Protein AF-A0A955YCV1-F1 (afdb_monomer_lite)

pLDDT: mean 82.98, std 12.24, range [50.28, 96.88]

Radius of gyration: 20.69 Å; chains: 1; bounding box: 57×44×48 Å

Sequence (214 aa):
LDGSLALPDLPVEGTPTHAVRVMMGLLIVVQGFETSRFLGAEHPPEERVATMRIAQLASAAIYVLFVTLMLPLLHGGLSADVTAIVGLVGPVATVLPTLIVVAAIGSQLNAAVADDAGCVGLMETIVGDRLSPRWVYLVVGGLAIGVTWLTDVLSVISVASRAFALFYALQCLVTVATALEREDAEHRRVFMVAGGVLALIAASVTVLGIPASA

Foldseek 3Di:
DPPDQDAAPDPPPDDPLVVVQQVLLQQCVLDDLQLLVLVVVPDPPVVSVVSSVCSNVVVVVVVVVVVSVCRVVVNVVQDPDPVSVVVVCCVVDVCVSVVVVVVVVVVVVVSVVSVLSSQLSVCCVVVNPPDDSVVSSVVVVVVVVVCVVPDDPLRVSRQVSLVVLQVLLVVLVVQLVVLVVDPPDPPSVVSNVVSNVSSVVSNCSNPSHDGPVD

Secondary structure (DSSP, 8-state):
-----PPP----SS-HHHHHHHHHHTGGGG--TTGGGG-TTTS-HHHHHHHHHHHHHHHHHHHHHHHHHHHHHHTTT--SSHHHHHHHHTTT-TTHHHHHHHHHHHHHHHHHHHHHHHHHHHHHHHHGGGS-HHHHHHHHHHHHHHHHHHS-HHHHHHHHHHHHHHHHHHHHHHHHHHHHH-TT-TTHHHHHHHHHHHHHHHHHHHHH---TT-

Structure (mmCIF, N/CA/C/O backbone):
data_AF-A0A955YCV1-F1
#
_entry.id   AF-A0A955YCV1-F1
#
loop_
_atom_site.group_PDB
_atom_site.id
_atom_site.type_symbol
_atom_site.label_atom_id
_atom_site.label_alt_id
_atom_site.label_comp_id
_atom_site.label_asym_id
_atom_site.label_entity_id
_atom_site.label_seq_id
_atom_site.pdbx_PDB_ins_code
_atom_site.Cartn_x
_atom_site.Cartn_y
_atom_site.Cartn_z
_atom_site.occupancy
_atom_site.B_iso_or_equiv
_atom_site.auth_seq_id
_atom_site.auth_comp_id
_atom_site.auth_asym_id
_atom_site.auth_atom_id
_atom_site.pdbx_PDB_model_num
ATOM 1 N N . LEU A 1 1 ? 23.226 16.817 -19.513 1.00 52.28 1 LEU A N 1
ATOM 2 C CA . LEU A 1 1 ? 22.002 16.854 -18.687 1.00 52.28 1 LEU A CA 1
ATOM 3 C C . LEU A 1 1 ? 21.666 18.323 -18.509 1.00 52.28 1 LEU A C 1
ATOM 5 O O . LEU A 1 1 ? 22.271 18.961 -17.660 1.00 52.28 1 LEU A O 1
ATOM 9 N N . ASP A 1 2 ? 20.779 18.875 -19.335 1.00 56.66 2 ASP A N 1
ATOM 10 C CA . ASP A 1 2 ? 20.496 20.325 -19.357 1.00 56.66 2 ASP A CA 1
ATOM 11 C C . ASP A 1 2 ? 19.694 20.808 -18.133 1.00 56.66 2 ASP A C 1
ATOM 13 O O . ASP A 1 2 ? 19.306 21.969 -18.055 1.00 56.66 2 ASP A O 1
ATOM 17 N N . GLY A 1 3 ? 19.450 19.923 -17.155 1.00 58.84 3 GLY A N 1
ATOM 18 C CA . GLY A 1 3 ? 18.820 20.249 -15.874 1.00 58.84 3 GLY A CA 1
ATOM 19 C C . GLY A 1 3 ? 17.385 20.761 -15.994 1.00 58.84 3 GLY A C 1
ATOM 20 O O . GLY A 1 3 ? 16.840 21.261 -15.012 1.00 58.84 3 GLY A O 1
ATOM 21 N N . SER A 1 4 ? 16.771 20.668 -17.177 1.00 64.94 4 SER A N 1
ATOM 22 C CA . SER A 1 4 ? 15.418 21.154 -17.388 1.00 64.94 4 SER A CA 1
ATOM 23 C C . SER A 1 4 ? 14.429 20.228 -16.683 1.00 64.94 4 SER A C 1
ATOM 25 O O . SER A 1 4 ? 14.366 19.023 -16.921 1.00 64.94 4 SER A O 1
ATOM 27 N N . LEU A 1 5 ? 13.642 20.809 -15.781 1.00 64.44 5 LEU A N 1
ATOM 28 C CA . LEU A 1 5 ? 12.545 20.128 -15.103 1.00 64.44 5 LEU A CA 1
ATOM 29 C C . LEU A 1 5 ? 11.308 20.133 -16.019 1.00 64.44 5 LEU A C 1
ATOM 31 O O . LEU A 1 5 ? 10.274 20.710 -15.695 1.00 64.44 5 LEU A O 1
ATOM 35 N N . ALA A 1 6 ? 11.445 19.584 -17.223 1.00 67.31 6 ALA A N 1
ATOM 36 C CA . ALA A 1 6 ? 10.318 19.394 -18.129 1.00 67.31 6 ALA A CA 1
ATOM 37 C C . ALA A 1 6 ? 9.691 18.012 -17.892 1.00 67.31 6 ALA A C 1
ATOM 39 O O . ALA A 1 6 ? 10.349 17.084 -17.426 1.00 67.31 6 ALA A O 1
ATOM 40 N N . LEU A 1 7 ? 8.410 17.847 -18.208 1.00 64.75 7 LEU A N 1
ATOM 41 C CA . LEU A 1 7 ? 7.858 16.498 -18.293 1.00 64.75 7 LEU A CA 1
ATOM 42 C C . LEU A 1 7 ? 8.435 15.841 -19.557 1.00 64.75 7 LEU A C 1
ATOM 44 O O . LEU A 1 7 ? 8.460 16.491 -20.604 1.00 64.75 7 LEU A O 1
ATOM 48 N N . PRO A 1 8 ? 8.979 14.616 -19.481 1.00 64.06 8 PRO A N 1
ATOM 49 C CA . PRO A 1 8 ? 9.387 13.893 -20.673 1.00 64.06 8 PRO A CA 1
ATOM 50 C C . PRO A 1 8 ? 8.160 13.573 -21.525 1.00 64.06 8 PRO A C 1
ATOM 52 O O . PRO A 1 8 ? 7.121 13.181 -20.990 1.00 64.06 8 PRO A O 1
ATOM 55 N N . ASP A 1 9 ? 8.299 13.711 -22.846 1.00 63.25 9 ASP A N 1
ATOM 56 C CA . ASP A 1 9 ? 7.348 13.165 -23.815 1.00 63.25 9 ASP A CA 1
ATOM 57 C C . ASP A 1 9 ? 7.477 11.638 -23.783 1.00 63.25 9 ASP A C 1
ATOM 59 O O . ASP A 1 9 ? 8.138 11.016 -24.614 1.00 63.25 9 ASP A O 1
ATOM 63 N N . LEU A 1 10 ? 6.914 11.028 -22.741 1.00 58.50 10 LEU A N 1
ATOM 64 C CA . LEU A 1 10 ? 6.832 9.585 -22.633 1.00 58.50 10 LEU A CA 1
ATOM 65 C C . LEU A 1 10 ? 5.774 9.125 -23.636 1.00 58.50 10 LEU A C 1
ATOM 67 O O . LEU A 1 10 ? 4.627 9.578 -23.544 1.00 58.50 10 LEU A O 1
ATOM 71 N N . PRO A 1 11 ? 6.111 8.230 -24.579 1.00 53.47 11 PRO A N 1
ATOM 72 C CA . PRO A 1 11 ? 5.101 7.561 -25.371 1.00 53.47 11 PRO A CA 1
ATOM 73 C C . PRO A 1 11 ? 4.310 6.684 -24.404 1.00 53.47 11 PRO A C 1
ATOM 75 O O . PRO A 1 11 ? 4.711 5.576 -24.063 1.00 53.47 11 PRO A O 1
ATOM 78 N N . VAL A 1 12 ? 3.199 7.209 -23.895 1.00 55.81 12 VAL A N 1
ATOM 79 C CA . VAL A 1 12 ? 2.185 6.370 -23.276 1.00 55.81 12 VAL A CA 1
ATOM 80 C C . VAL A 1 12 ? 1.665 5.505 -24.415 1.00 55.81 12 VAL A C 1
ATOM 82 O O . VAL A 1 12 ? 0.940 5.991 -25.283 1.00 55.81 12 VAL A O 1
ATOM 85 N N . GLU A 1 13 ? 2.093 4.247 -24.469 1.00 55.78 13 GLU A N 1
ATOM 86 C CA . GLU A 1 13 ? 1.477 3.256 -25.344 1.00 55.78 13 GLU A CA 1
ATOM 87 C C . GLU A 1 13 ? 0.019 3.087 -24.890 1.00 55.78 13 GLU A C 1
ATOM 89 O O . GLU A 1 13 ? -0.280 2.342 -23.965 1.00 55.78 13 GLU A O 1
ATOM 94 N N . GLY A 1 14 ? -0.895 3.868 -25.475 1.00 66.25 14 GLY A N 1
ATOM 95 C CA . GLY A 1 14 ? -2.323 3.817 -25.163 1.00 66.25 14 GLY A CA 1
ATOM 96 C C . GLY A 1 14 ? -2.996 5.181 -25.011 1.00 66.25 14 GLY A C 1
ATOM 97 O O . GLY A 1 14 ? -2.416 6.245 -25.221 1.00 66.25 14 GLY A O 1
ATOM 98 N N . THR A 1 15 ? -4.281 5.153 -24.660 1.00 81.25 15 THR A N 1
ATOM 99 C CA . THR A 1 15 ? -5.063 6.358 -24.364 1.00 81.25 15 THR A CA 1
ATOM 100 C C . THR A 1 15 ? -4.765 6.859 -22.943 1.00 81.25 15 THR A C 1
ATOM 102 O O . THR A 1 15 ? -4.472 6.050 -22.062 1.00 81.25 15 THR A O 1
ATOM 105 N N . PRO A 1 16 ? -4.939 8.160 -22.632 1.00 83.62 16 PRO A N 1
ATOM 106 C CA . PRO A 1 16 ? -4.787 8.675 -21.262 1.00 83.62 16 PRO A CA 1
ATOM 107 C C . PRO A 1 16 ? -5.634 7.919 -20.225 1.00 83.62 16 PRO A C 1
ATOM 109 O O . PRO A 1 16 ? -5.249 7.762 -19.070 1.00 83.62 16 PRO A O 1
ATOM 112 N N . THR A 1 17 ? -6.788 7.402 -20.652 1.00 86.69 17 THR A N 1
ATOM 113 C CA . THR A 1 17 ? -7.669 6.570 -19.827 1.00 86.69 17 THR A CA 1
ATOM 114 C C . THR A 1 17 ? -7.057 5.215 -19.478 1.00 86.69 17 THR A C 1
ATOM 116 O O . THR A 1 17 ? -7.289 4.721 -18.378 1.00 86.69 17 THR A O 1
ATOM 119 N N . HIS A 1 18 ? -6.275 4.614 -20.376 1.00 87.25 18 HIS A N 1
ATOM 120 C CA . HIS A 1 18 ? -5.558 3.366 -20.116 1.00 87.25 18 HIS A CA 1
ATOM 121 C C . HIS A 1 18 ? -4.453 3.585 -19.077 1.00 87.25 18 HIS A C 1
ATOM 123 O O . HIS A 1 18 ? -4.453 2.902 -18.055 1.00 87.25 18 HIS A O 1
ATOM 129 N N . ALA A 1 19 ? -3.637 4.633 -19.231 1.00 85.81 19 ALA A N 1
ATOM 130 C CA . ALA A 1 19 ? -2.591 4.974 -18.264 1.00 85.81 19 ALA A CA 1
ATOM 131 C C . ALA A 1 19 ? -3.134 5.203 -16.847 1.00 85.81 19 ALA A C 1
ATOM 133 O O . ALA A 1 19 ? -2.582 4.691 -15.876 1.00 85.81 19 ALA A O 1
ATOM 134 N N . VAL A 1 20 ? -4.258 5.916 -16.711 1.00 89.56 20 VAL A N 1
ATOM 135 C CA . VAL A 1 20 ? -4.908 6.110 -15.405 1.00 89.56 20 VAL A CA 1
ATOM 136 C C . VAL A 1 20 ? -5.335 4.773 -14.793 1.00 89.56 20 VAL A C 1
ATOM 138 O O . VAL A 1 20 ? -5.145 4.559 -13.598 1.00 89.56 20 VAL A O 1
ATOM 141 N N . ARG A 1 21 ? -5.872 3.847 -15.592 1.00 90.88 21 ARG A N 1
ATOM 142 C CA . ARG A 1 21 ? -6.283 2.520 -15.108 1.00 90.88 21 ARG A CA 1
ATOM 143 C C . ARG A 1 21 ? -5.094 1.643 -14.718 1.00 90.88 21 ARG A C 1
ATOM 145 O O . ARG A 1 21 ? -5.198 0.901 -13.742 1.00 90.88 21 ARG A O 1
ATOM 152 N N . VAL A 1 22 ? -3.972 1.755 -15.428 1.00 89.00 22 VAL A N 1
ATOM 153 C CA . VAL A 1 22 ? -2.709 1.116 -15.036 1.00 89.00 22 VAL A CA 1
ATOM 154 C C . VAL A 1 22 ? -2.226 1.694 -13.707 1.00 89.00 22 VAL A C 1
ATOM 156 O O . VAL A 1 22 ? -1.988 0.939 -12.773 1.00 89.00 22 VAL A O 1
ATOM 159 N N . MET A 1 23 ? -2.197 3.022 -13.553 1.00 89.00 23 MET A N 1
ATOM 160 C CA . MET A 1 23 ? -1.830 3.678 -12.289 1.00 89.00 23 MET A CA 1
ATOM 161 C C . MET A 1 23 ? -2.717 3.228 -11.118 1.00 89.00 23 MET A C 1
ATOM 163 O O . MET A 1 23 ? -2.212 2.956 -10.031 1.00 89.00 23 MET A O 1
ATOM 167 N N . MET A 1 24 ? -4.028 3.080 -11.340 1.00 90.81 24 MET A N 1
ATOM 168 C CA . MET A 1 24 ? -4.948 2.498 -10.353 1.00 90.81 24 MET A CA 1
ATOM 169 C C . MET A 1 24 ? -4.567 1.049 -10.000 1.00 90.81 24 MET A C 1
ATOM 171 O O . MET A 1 24 ? -4.620 0.659 -8.836 1.00 90.81 24 MET A O 1
ATOM 175 N N . GLY A 1 25 ? -4.135 0.254 -10.980 1.00 89.81 25 GLY A N 1
ATOM 176 C CA . GLY A 1 25 ? -3.622 -1.102 -10.778 1.00 89.81 25 GLY A CA 1
ATOM 177 C C . GLY A 1 25 ? -2.249 -1.184 -10.099 1.00 89.81 25 GLY A C 1
ATOM 178 O O . GLY A 1 25 ? -1.841 -2.279 -9.729 1.00 89.81 25 GLY A O 1
ATOM 179 N N . LEU A 1 26 ? -1.551 -0.063 -9.901 1.00 90.44 26 LEU A N 1
ATOM 180 C CA . LEU A 1 26 ? -0.282 0.020 -9.169 1.00 90.44 26 LEU A CA 1
ATOM 181 C C . LEU A 1 26 ? -0.429 0.665 -7.780 1.00 90.44 26 LEU A C 1
ATOM 183 O O . LEU A 1 26 ? 0.570 0.987 -7.137 1.00 90.44 26 LEU A O 1
ATOM 187 N N . LEU A 1 27 ? -1.657 0.826 -7.275 1.00 88.69 27 LEU A N 1
ATOM 188 C CA . LEU A 1 27 ? -1.915 1.429 -5.963 1.00 88.69 27 LEU A CA 1
ATOM 189 C C . LEU A 1 27 ? -1.146 0.738 -4.820 1.00 88.69 27 LEU A C 1
ATOM 191 O O . LEU A 1 27 ? -0.831 1.393 -3.826 1.00 88.69 27 LEU A O 1
ATOM 195 N N . ILE A 1 28 ? -0.816 -0.554 -4.947 1.00 88.50 28 ILE A N 1
ATOM 196 C CA . ILE A 1 28 ? -0.058 -1.296 -3.932 1.00 88.50 28 ILE A CA 1
ATOM 197 C C . ILE A 1 28 ? 1.316 -0.679 -3.622 1.00 88.50 28 ILE A C 1
ATOM 199 O O . ILE A 1 28 ? 1.809 -0.830 -2.510 1.00 88.50 28 ILE A O 1
ATOM 203 N N . VAL A 1 29 ? 1.906 0.076 -4.557 1.00 85.44 29 VAL A N 1
ATOM 204 C CA . VAL A 1 29 ? 3.237 0.693 -4.399 1.00 85.44 29 VAL A CA 1
ATOM 205 C C . VAL A 1 29 ? 3.312 1.632 -3.191 1.00 85.44 29 VAL A C 1
ATOM 207 O O . VAL A 1 29 ? 4.376 1.771 -2.602 1.00 85.44 29 VAL A O 1
ATOM 210 N N . VAL A 1 30 ? 2.198 2.256 -2.801 1.00 86.44 30 VAL A N 1
ATOM 211 C CA . VAL A 1 30 ? 2.142 3.195 -1.664 1.00 86.44 30 VAL A CA 1
ATOM 212 C C . VAL A 1 30 ? 1.516 2.584 -0.403 1.00 86.44 30 VAL A C 1
ATOM 214 O O . VAL A 1 30 ? 1.132 3.310 0.514 1.00 86.44 30 VAL A O 1
ATOM 217 N N . GLN A 1 31 ? 1.361 1.258 -0.360 1.00 86.31 31 GLN A N 1
ATOM 218 C CA . GLN A 1 31 ? 0.724 0.547 0.754 1.00 86.31 31 GLN A CA 1
ATOM 219 C C . GLN A 1 31 ? 1.732 0.109 1.820 1.00 86.31 31 GLN A C 1
ATOM 221 O O . GLN A 1 31 ? 2.933 0.312 1.683 1.00 86.31 31 GLN A O 1
ATOM 226 N N . GLY A 1 32 ? 1.221 -0.455 2.919 1.00 83.75 32 GLY A N 1
ATOM 227 C CA . GLY A 1 32 ? 2.028 -0.910 4.059 1.00 83.75 32 GLY A CA 1
ATOM 228 C C . GLY A 1 32 ? 2.087 0.079 5.226 1.00 83.75 32 GLY A C 1
ATOM 229 O O . GLY A 1 32 ? 2.636 -0.232 6.277 1.00 83.75 32 GLY A O 1
ATOM 230 N N . PHE A 1 33 ? 1.465 1.258 5.105 1.00 84.69 33 PHE A N 1
ATOM 231 C CA . PHE A 1 33 ? 1.398 2.202 6.225 1.00 84.69 33 PHE A CA 1
ATOM 232 C C . PHE A 1 33 ? 0.529 1.694 7.384 1.00 84.69 33 PHE A C 1
ATOM 234 O O . PHE A 1 33 ? 0.688 2.182 8.493 1.00 84.69 33 PHE A O 1
ATOM 241 N N . GLU A 1 34 ? -0.379 0.736 7.158 1.00 81.50 34 GLU A N 1
ATOM 242 C CA . GLU A 1 34 ? -1.257 0.197 8.206 1.00 81.50 34 GLU A CA 1
ATOM 243 C C . GLU A 1 34 ? -0.593 -0.862 9.090 1.00 81.50 34 GLU A C 1
ATOM 245 O O . GLU A 1 34 ? -1.215 -1.291 10.054 1.00 81.50 34 GLU A O 1
ATOM 250 N N . THR A 1 35 ? 0.644 -1.295 8.834 1.00 81.50 35 THR A N 1
ATOM 251 C CA . THR A 1 35 ? 1.235 -2.423 9.579 1.00 81.50 35 THR A CA 1
ATOM 252 C C . THR A 1 35 ? 1.268 -2.181 11.092 1.00 81.50 35 THR A C 1
ATOM 254 O O . THR A 1 35 ? 0.941 -3.078 11.870 1.00 81.50 35 THR A O 1
ATOM 257 N N . SER A 1 36 ? 1.522 -0.944 11.542 1.00 83.94 36 SER A N 1
ATOM 258 C CA . SER A 1 36 ? 1.484 -0.607 12.975 1.00 83.94 36 SER A CA 1
ATOM 259 C C . SER A 1 36 ? 0.084 -0.710 13.593 1.00 83.94 36 SER A C 1
ATOM 261 O O . SER A 1 36 ? -0.057 -0.810 14.811 1.00 83.94 36 SER A O 1
ATOM 263 N N . ARG A 1 37 ? -0.988 -0.760 12.792 1.00 83.75 37 ARG A N 1
ATOM 264 C CA . ARG A 1 37 ? -2.341 -1.059 13.274 1.00 83.75 37 ARG A CA 1
ATOM 265 C C . ARG A 1 37 ? -2.439 -2.475 13.851 1.00 83.75 37 ARG A C 1
ATOM 267 O O . ARG A 1 37 ? -3.235 -2.694 14.757 1.00 83.75 37 ARG A O 1
ATOM 274 N N . PHE A 1 38 ? -1.668 -3.429 13.355 1.00 80.12 38 PHE A N 1
ATOM 275 C CA . PHE A 1 38 ? -1.787 -4.817 13.803 1.00 80.12 38 PHE A CA 1
ATOM 276 C C . PHE A 1 38 ? -0.948 -5.114 15.051 1.00 80.12 38 PHE A C 1
ATOM 278 O O . PHE A 1 38 ? -1.149 -6.136 15.692 1.00 80.12 38 PHE A O 1
ATOM 285 N N . LEU A 1 39 ? -0.116 -4.165 15.490 1.00 77.94 39 LEU A N 1
ATOM 286 C CA . LEU A 1 39 ? 0.721 -4.269 16.691 1.00 77.94 39 LEU A CA 1
ATOM 287 C C . LEU A 1 39 ? -0.003 -3.812 17.972 1.00 77.94 39 LEU A C 1
ATOM 289 O O . LEU A 1 39 ? 0.578 -3.180 18.853 1.00 77.94 39 LEU A O 1
ATOM 293 N N . GLY A 1 40 ? -1.307 -4.080 18.072 1.00 77.19 40 GLY A N 1
ATOM 294 C CA . GLY A 1 40 ? -2.143 -3.587 19.172 1.00 77.19 40 GLY A CA 1
ATOM 295 C C . GLY A 1 40 ? -1.867 -4.219 20.536 1.00 77.19 40 GLY A C 1
ATOM 296 O O . GLY A 1 40 ? -2.232 -3.624 21.545 1.00 77.19 40 GLY A O 1
ATOM 297 N N . ALA A 1 41 ? -1.227 -5.388 20.567 1.00 76.44 41 ALA A N 1
ATOM 298 C CA . ALA A 1 41 ? -0.804 -6.040 21.804 1.00 76.44 41 ALA A CA 1
ATOM 299 C C . ALA A 1 41 ? 0.427 -5.365 22.437 1.00 76.44 41 ALA A C 1
ATOM 301 O O . ALA A 1 41 ? 0.597 -5.415 23.652 1.00 76.44 41 ALA A O 1
ATOM 302 N N . GLU A 1 42 ? 1.266 -4.727 21.617 1.00 81.50 42 GLU A N 1
ATOM 303 C CA . GLU A 1 42 ? 2.558 -4.168 22.031 1.00 81.50 42 GLU A CA 1
ATOM 304 C C . GLU A 1 42 ? 2.508 -2.645 22.193 1.00 81.50 42 GLU A C 1
ATOM 306 O O . GLU A 1 42 ? 3.158 -2.102 23.085 1.00 81.50 42 GLU A O 1
ATOM 311 N N . HIS A 1 43 ? 1.705 -1.955 21.371 1.00 85.00 43 HIS A N 1
ATOM 312 C CA . HIS A 1 43 ? 1.701 -0.493 21.291 1.00 85.00 43 HIS A CA 1
ATOM 313 C C . HIS A 1 43 ? 0.306 0.131 21.487 1.00 85.00 43 HIS A C 1
ATOM 315 O O . HIS A 1 43 ? -0.684 -0.341 20.908 1.00 85.00 43 HIS A O 1
ATOM 321 N N . PRO A 1 44 ? 0.203 1.248 22.238 1.00 90.62 44 PRO A N 1
ATOM 322 C CA . PRO A 1 44 ? -1.052 1.960 22.451 1.00 90.62 44 PRO A CA 1
ATOM 323 C C . PRO A 1 44 ? -1.585 2.622 21.161 1.00 90.62 44 PRO A C 1
ATOM 325 O O . PRO A 1 44 ? -0.821 2.918 20.237 1.00 90.62 44 PRO A O 1
ATOM 328 N N . PRO A 1 45 ? -2.900 2.918 21.085 1.00 90.00 45 PRO A N 1
ATOM 329 C CA . PRO A 1 45 ? -3.526 3.474 19.881 1.00 90.00 45 PRO A CA 1
ATOM 330 C C . PRO A 1 45 ? -2.909 4.791 19.393 1.00 90.00 45 PRO A C 1
ATOM 332 O O . PRO A 1 45 ? -2.787 5.000 18.188 1.00 90.00 45 PRO A O 1
ATOM 335 N N . GLU A 1 46 ? -2.508 5.673 20.310 1.00 93.25 46 GLU A N 1
ATOM 336 C CA . GLU A 1 46 ? -1.947 6.988 19.973 1.00 93.25 46 GLU A CA 1
ATOM 337 C C . GLU A 1 46 ? -0.605 6.869 19.241 1.00 93.25 46 GLU A C 1
ATOM 339 O O . GLU A 1 46 ? -0.409 7.496 18.198 1.00 93.25 46 GLU A O 1
ATOM 344 N N . GLU A 1 47 ? 0.284 6.005 19.736 1.00 91.81 47 GLU A N 1
ATOM 345 C CA . GLU A 1 47 ? 1.581 5.721 19.115 1.00 91.81 47 GLU A CA 1
ATOM 346 C C . GLU A 1 47 ? 1.396 5.103 17.724 1.00 91.81 47 GLU A C 1
ATOM 348 O O . GLU A 1 47 ? 2.020 5.522 16.745 1.00 91.81 47 GLU A O 1
ATOM 353 N N . ARG A 1 48 ? 0.456 4.164 17.595 1.00 89.69 48 ARG A N 1
ATOM 354 C CA . ARG A 1 48 ? 0.129 3.532 16.312 1.00 89.69 48 ARG A CA 1
ATOM 355 C C . ARG A 1 48 ? -0.385 4.550 15.294 1.00 89.69 48 ARG A C 1
ATOM 357 O O . ARG A 1 48 ? 0.062 4.553 14.155 1.00 89.69 48 ARG A O 1
ATOM 364 N N . VAL A 1 49 ? -1.267 5.471 15.683 1.00 91.94 49 VAL A N 1
ATOM 365 C CA . VAL A 1 49 ? -1.752 6.524 14.772 1.00 91.94 49 VAL A CA 1
ATOM 366 C C . VAL A 1 49 ? -0.640 7.499 14.382 1.00 91.94 49 VAL A C 1
ATOM 368 O O . VAL A 1 49 ? -0.539 7.871 13.209 1.00 91.94 49 VAL A O 1
ATOM 371 N N . ALA A 1 50 ? 0.200 7.908 15.334 1.00 93.50 50 ALA A N 1
ATOM 372 C CA . ALA A 1 50 ? 1.314 8.812 15.063 1.00 93.50 50 ALA A CA 1
ATOM 373 C C . ALA A 1 50 ? 2.310 8.197 14.068 1.00 93.50 50 ALA A C 1
ATOM 375 O O . ALA A 1 50 ? 2.672 8.843 13.083 1.00 93.50 50 ALA A O 1
ATOM 376 N N . THR A 1 51 ? 2.686 6.933 14.275 1.00 93.31 51 THR A N 1
ATOM 377 C CA . THR A 1 51 ? 3.606 6.211 13.385 1.00 93.31 51 THR A CA 1
ATOM 378 C C . THR A 1 51 ? 3.042 6.063 11.972 1.00 93.31 51 THR A C 1
ATOM 380 O O . THR A 1 51 ? 3.758 6.372 11.020 1.00 93.31 51 THR A O 1
ATOM 383 N N . MET A 1 52 ? 1.757 5.712 11.811 1.00 92.12 52 MET A N 1
ATOM 384 C CA . MET A 1 52 ? 1.119 5.628 10.484 1.00 92.12 52 MET A CA 1
ATOM 385 C C . MET A 1 52 ? 1.183 6.966 9.731 1.00 92.12 52 MET A C 1
ATOM 387 O O . MET A 1 52 ? 1.556 7.007 8.559 1.00 92.12 52 MET A O 1
ATOM 391 N N . ARG A 1 53 ? 0.865 8.081 10.404 1.00 93.81 53 ARG A N 1
ATOM 392 C CA . ARG A 1 53 ? 0.890 9.423 9.792 1.00 93.81 53 ARG A CA 1
ATOM 393 C C . ARG A 1 53 ? 2.298 9.842 9.380 1.00 93.81 53 ARG A C 1
ATOM 395 O O . ARG A 1 53 ? 2.484 10.377 8.289 1.00 93.81 53 ARG A O 1
ATOM 402 N N . ILE A 1 54 ? 3.286 9.592 10.240 1.00 94.44 54 ILE A N 1
ATOM 403 C CA . ILE A 1 54 ? 4.689 9.900 9.944 1.00 94.44 54 ILE A CA 1
ATOM 404 C C . ILE A 1 54 ? 5.174 9.054 8.765 1.00 94.44 54 ILE A C 1
ATOM 406 O O . ILE A 1 54 ? 5.789 9.599 7.853 1.00 94.44 54 ILE A O 1
ATOM 410 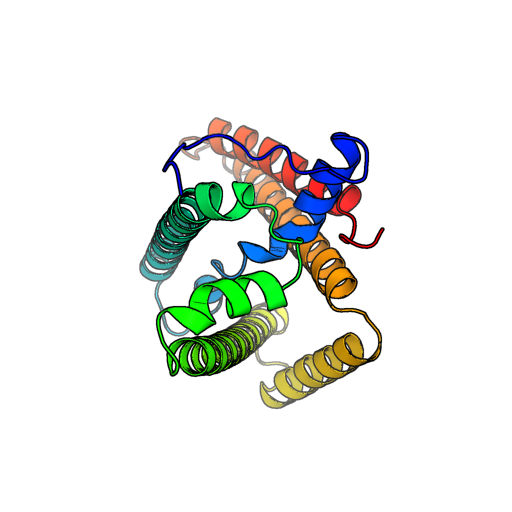N N . ALA A 1 55 ? 4.851 7.758 8.736 1.00 91.88 55 ALA A N 1
ATOM 411 C CA . ALA A 1 55 ? 5.224 6.866 7.641 1.00 91.88 55 ALA A CA 1
ATOM 412 C C . ALA A 1 55 ? 4.633 7.325 6.296 1.00 91.88 55 ALA A C 1
ATOM 414 O O . ALA A 1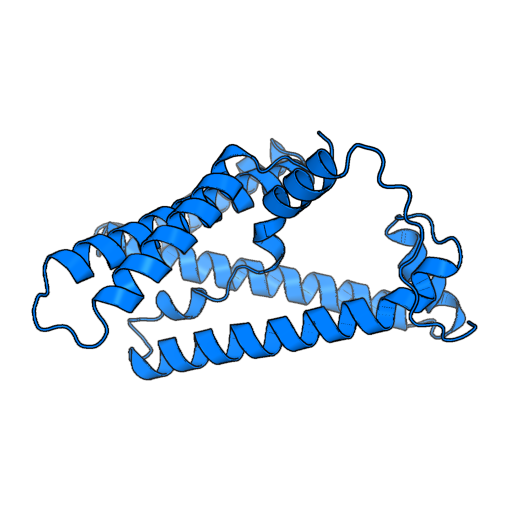 55 ? 5.347 7.368 5.293 1.00 91.88 55 ALA A O 1
ATOM 415 N N . GLN A 1 56 ? 3.363 7.742 6.273 1.00 93.06 56 GLN A N 1
ATOM 416 C CA . GLN A 1 56 ? 2.720 8.292 5.073 1.00 93.06 56 GLN A CA 1
ATOM 417 C C . GLN A 1 56 ? 3.391 9.586 4.592 1.00 93.06 56 GLN A C 1
ATOM 419 O O . GLN A 1 56 ? 3.679 9.727 3.407 1.00 93.06 56 GLN A O 1
ATOM 424 N N . LEU A 1 57 ? 3.682 10.527 5.496 1.00 94.50 57 LEU A N 1
ATOM 425 C CA . LEU A 1 57 ? 4.321 11.796 5.128 1.00 94.50 57 LEU A CA 1
ATOM 426 C C . LEU A 1 57 ? 5.771 11.603 4.670 1.00 94.50 57 LEU A C 1
ATOM 428 O O . LEU A 1 57 ? 6.185 12.190 3.670 1.00 94.50 57 LEU A O 1
ATOM 432 N N . ALA A 1 58 ? 6.532 10.766 5.376 1.00 94.00 58 ALA A N 1
ATOM 433 C CA . ALA A 1 58 ? 7.915 10.464 5.032 1.00 94.00 58 ALA A CA 1
ATOM 434 C C . ALA A 1 58 ? 8.006 9.753 3.675 1.00 94.00 58 ALA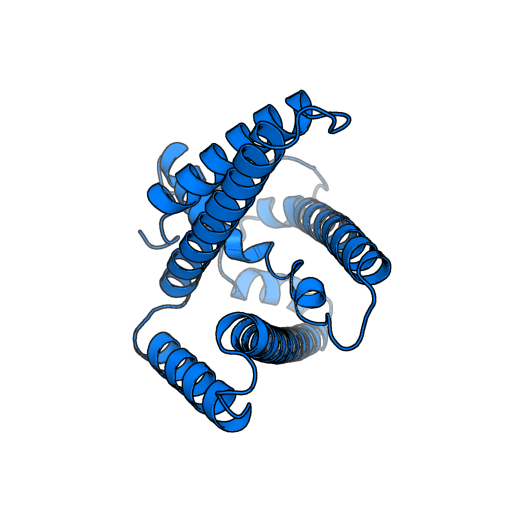 A C 1
ATOM 436 O O . ALA A 1 58 ? 8.787 10.171 2.822 1.00 94.00 58 ALA A O 1
ATOM 437 N N . SER A 1 59 ? 7.175 8.732 3.438 1.00 91.94 59 SER A N 1
ATOM 438 C CA . SER A 1 59 ? 7.134 8.031 2.147 1.00 91.94 59 SER A CA 1
ATOM 439 C C . SER A 1 59 ? 6.689 8.949 1.010 1.00 91.94 59 SER A C 1
ATOM 441 O O . SER A 1 59 ? 7.340 8.966 -0.032 1.00 91.94 59 SER A O 1
ATOM 443 N N . ALA A 1 60 ? 5.662 9.781 1.214 1.00 92.81 60 ALA A N 1
ATOM 444 C CA . ALA A 1 60 ? 5.234 10.762 0.219 1.00 92.81 60 ALA A CA 1
ATOM 445 C C . ALA A 1 60 ? 6.368 11.728 -0.158 1.00 92.81 60 ALA A C 1
ATOM 447 O O . ALA A 1 60 ? 6.609 11.960 -1.344 1.00 92.81 60 ALA A O 1
ATOM 448 N N . ALA A 1 61 ? 7.106 12.244 0.830 1.00 95.31 61 ALA A N 1
ATOM 449 C CA . ALA A 1 61 ? 8.253 13.114 0.586 1.00 95.31 61 ALA A CA 1
ATOM 450 C C . ALA A 1 61 ? 9.364 12.394 -0.196 1.00 95.31 61 ALA A C 1
ATOM 452 O O . ALA A 1 61 ? 9.886 12.948 -1.163 1.00 95.31 61 ALA A O 1
ATOM 453 N N . ILE A 1 62 ? 9.688 11.152 0.181 1.00 93.19 62 ILE A N 1
ATOM 454 C CA . ILE A 1 62 ? 10.701 10.337 -0.502 1.00 93.19 62 ILE A CA 1
ATOM 455 C C . ILE A 1 62 ? 10.287 10.061 -1.951 1.00 93.19 62 ILE A C 1
ATOM 457 O O . ILE A 1 62 ? 11.093 10.275 -2.854 1.00 93.19 62 ILE A O 1
ATOM 461 N N . TYR A 1 63 ? 9.041 9.645 -2.198 1.00 90.56 63 TYR A N 1
ATOM 462 C CA . TYR A 1 63 ? 8.555 9.357 -3.548 1.00 90.56 63 TYR A CA 1
ATOM 463 C C . TYR A 1 63 ? 8.541 10.600 -4.437 1.00 90.56 63 TYR A C 1
ATOM 465 O O . TYR A 1 63 ? 9.049 10.548 -5.557 1.00 90.56 63 TYR A O 1
ATOM 473 N N . VAL A 1 64 ? 8.011 11.726 -3.949 1.00 92.06 64 VAL A N 1
ATOM 474 C CA . VAL A 1 64 ? 7.973 12.978 -4.720 1.00 92.06 64 VAL A CA 1
ATOM 475 C C . VAL A 1 64 ? 9.385 13.467 -5.027 1.00 92.06 64 VAL A C 1
ATOM 477 O O . VAL A 1 64 ? 9.669 13.825 -6.172 1.00 92.06 64 VAL A O 1
ATOM 480 N N . LEU A 1 65 ? 10.287 13.444 -4.041 1.00 93.06 65 LEU A N 1
ATOM 481 C CA . LEU A 1 65 ? 11.680 13.834 -4.239 1.00 93.06 65 LEU A CA 1
ATOM 482 C C . LEU A 1 65 ? 12.363 12.925 -5.264 1.00 93.06 65 LEU A C 1
ATOM 484 O O . LEU A 1 65 ? 12.977 13.422 -6.204 1.00 93.06 65 LEU A O 1
ATOM 488 N N . PHE A 1 66 ? 12.215 11.608 -5.119 1.00 87.25 66 PHE A N 1
ATOM 489 C CA . PHE A 1 66 ? 12.812 10.633 -6.025 1.00 87.25 66 PHE A CA 1
ATOM 490 C C . PHE A 1 66 ? 12.333 10.822 -7.469 1.00 87.25 66 PHE A C 1
ATOM 492 O O . PHE A 1 66 ? 13.163 10.956 -8.366 1.00 87.25 66 PHE A O 1
ATOM 499 N N . VAL A 1 67 ? 11.017 10.906 -7.701 1.00 84.75 67 VAL A N 1
ATOM 500 C CA . VAL A 1 67 ? 10.463 11.124 -9.049 1.00 84.75 67 VAL A CA 1
ATOM 501 C C . VAL A 1 67 ? 10.960 12.446 -9.630 1.00 84.75 67 VAL A C 1
ATOM 503 O O . VAL A 1 67 ? 11.399 12.481 -10.776 1.00 84.75 67 VAL A O 1
ATOM 506 N N . THR A 1 68 ? 10.964 13.517 -8.833 1.00 86.12 68 THR A N 1
ATOM 507 C CA . THR A 1 68 ? 11.424 14.840 -9.283 1.00 86.12 68 THR A CA 1
ATOM 508 C C . THR A 1 68 ? 12.897 14.824 -9.694 1.00 86.12 68 THR A C 1
ATOM 510 O O . THR A 1 68 ? 13.253 15.393 -10.724 1.00 86.12 68 THR A O 1
ATOM 513 N N . LEU A 1 69 ? 13.753 14.146 -8.923 1.00 84.94 69 LEU A N 1
ATOM 514 C CA . LEU A 1 69 ? 15.176 13.997 -9.237 1.00 84.94 69 LEU A CA 1
ATOM 515 C C . LEU A 1 69 ? 15.420 13.094 -10.452 1.00 84.94 69 LEU A C 1
ATOM 517 O O . LEU A 1 69 ? 16.407 13.286 -11.157 1.00 84.94 69 LEU A O 1
ATOM 521 N N . MET A 1 70 ? 14.532 12.131 -10.707 1.00 77.88 70 MET A N 1
ATOM 522 C CA . MET A 1 70 ? 14.624 11.216 -11.846 1.00 77.88 70 MET A CA 1
ATOM 523 C C . MET A 1 70 ? 14.180 11.842 -13.175 1.00 77.88 70 MET A C 1
ATOM 525 O O . MET A 1 70 ? 14.679 11.427 -14.220 1.00 77.88 70 MET A O 1
ATOM 529 N N . LEU A 1 71 ? 13.286 12.840 -13.166 1.00 78.50 71 LEU A N 1
ATOM 530 C CA . LEU A 1 71 ? 12.729 13.449 -14.386 1.00 78.50 71 LEU A CA 1
ATOM 531 C C . LEU A 1 71 ? 13.789 13.876 -15.425 1.00 78.50 71 LEU A C 1
ATOM 533 O O . LEU A 1 71 ? 13.663 13.456 -16.576 1.00 78.50 71 LEU A O 1
ATOM 537 N N . PRO A 1 72 ? 14.866 14.611 -15.070 1.00 74.94 72 PRO A N 1
ATOM 538 C CA . PRO A 1 72 ? 15.863 15.051 -16.051 1.00 74.94 72 PRO A CA 1
ATOM 539 C C . PRO A 1 72 ? 16.658 13.902 -16.684 1.00 74.94 72 PRO A C 1
ATOM 541 O O . PRO A 1 72 ? 17.230 14.063 -17.762 1.00 74.94 72 PRO A O 1
ATOM 544 N N . LEU A 1 73 ? 16.738 12.748 -16.011 1.00 70.69 73 LEU A N 1
ATOM 545 C CA . LEU A 1 73 ? 17.427 11.571 -16.535 1.00 70.69 73 LEU A CA 1
ATOM 546 C C . LEU A 1 73 ? 16.586 10.879 -17.618 1.00 70.69 73 LEU A C 1
ATOM 548 O O . LEU A 1 73 ? 17.144 10.342 -18.573 1.00 70.69 73 LEU A O 1
ATOM 552 N N . LEU A 1 74 ? 15.256 10.933 -17.506 1.00 68.31 74 LEU A N 1
ATOM 553 C CA . LEU A 1 74 ? 14.325 10.293 -18.440 1.00 68.31 74 LEU A CA 1
ATOM 554 C C . LEU A 1 74 ? 14.288 10.974 -19.818 1.00 68.31 74 LEU A C 1
ATOM 556 O O . LEU A 1 74 ? 14.038 10.302 -20.816 1.00 68.31 74 LEU A O 1
ATOM 560 N N . HIS A 1 75 ? 14.612 12.269 -19.917 1.00 63.41 75 HIS A N 1
ATOM 561 C CA . HIS A 1 75 ? 14.718 12.967 -21.210 1.00 63.41 75 HIS A CA 1
ATOM 562 C C . HIS A 1 75 ? 15.848 12.464 -22.108 1.00 63.41 75 HIS A C 1
ATOM 564 O O . HIS A 1 75 ? 15.830 12.724 -23.307 1.00 63.41 75 HIS A O 1
ATOM 570 N N . GLY A 1 76 ? 16.831 11.747 -21.559 1.00 59.09 76 GLY A N 1
ATOM 571 C CA . GLY A 1 76 ? 17.993 11.260 -22.306 1.00 59.09 76 GLY A CA 1
ATOM 572 C C . GLY A 1 76 ? 17.715 10.105 -23.275 1.00 59.09 76 GLY A C 1
ATOM 573 O O . GLY A 1 76 ? 18.670 9.545 -23.805 1.00 59.09 76 GLY A O 1
ATOM 574 N N . GLY A 1 77 ? 16.451 9.718 -23.489 1.00 53.28 77 GLY A N 1
ATOM 575 C CA . GLY A 1 77 ? 16.095 8.576 -24.336 1.00 53.28 77 GLY A CA 1
ATOM 576 C C . GLY A 1 77 ? 16.365 7.225 -23.672 1.00 53.28 77 GLY A C 1
ATOM 577 O O . GLY A 1 77 ? 16.654 6.249 -24.361 1.00 53.28 77 GLY A O 1
ATOM 578 N N . LEU A 1 78 ? 16.293 7.159 -22.337 1.00 54.56 78 LEU A N 1
ATOM 579 C CA . LEU A 1 78 ? 16.324 5.880 -21.634 1.00 54.56 78 LEU A CA 1
ATOM 580 C C . LEU A 1 78 ? 15.119 5.058 -22.086 1.00 54.56 78 LEU A C 1
ATOM 582 O O . LEU A 1 78 ? 13.973 5.461 -21.891 1.00 54.56 78 LEU A O 1
ATOM 586 N N . SER A 1 79 ? 15.381 3.889 -22.666 1.00 51.59 79 SER A N 1
ATOM 587 C CA . SER A 1 79 ? 14.376 2.835 -22.740 1.00 51.59 79 SER A CA 1
ATOM 588 C C . SER A 1 79 ? 13.841 2.595 -21.326 1.00 51.59 79 SER A C 1
ATOM 590 O O . SER A 1 79 ? 14.628 2.586 -20.377 1.00 51.59 79 SER A O 1
ATOM 592 N N . ALA A 1 80 ? 12.526 2.414 -21.178 1.00 53.69 80 ALA A N 1
ATOM 593 C CA . ALA A 1 80 ? 11.842 2.144 -19.907 1.00 53.69 80 ALA A CA 1
ATOM 594 C C . ALA A 1 80 ? 12.169 0.741 -19.348 1.00 53.69 80 ALA A C 1
ATOM 596 O O . ALA A 1 80 ? 11.291 0.002 -18.914 1.00 53.69 80 ALA A O 1
ATOM 597 N N . ASP A 1 81 ? 13.440 0.358 -19.408 1.00 51.50 81 ASP A N 1
ATOM 598 C CA . ASP A 1 81 ? 13.961 -0.951 -19.072 1.00 51.50 81 ASP A CA 1
ATOM 599 C C . ASP A 1 81 ? 14.831 -0.835 -17.814 1.00 51.50 81 ASP A C 1
ATOM 601 O O . ASP A 1 81 ? 15.587 0.125 -17.640 1.00 51.50 81 ASP A O 1
ATOM 605 N N . VAL A 1 82 ? 14.725 -1.802 -16.903 1.00 50.28 82 VAL A N 1
ATOM 606 C CA . VAL A 1 82 ? 15.382 -1.775 -15.575 1.00 50.28 82 VAL A CA 1
ATOM 607 C C . VAL A 1 82 ? 16.913 -1.695 -15.703 1.00 50.28 82 VAL A C 1
ATOM 609 O O . VAL A 1 82 ? 17.606 -1.095 -14.877 1.00 50.28 82 VAL A O 1
ATOM 612 N N . THR A 1 83 ? 17.445 -2.241 -16.792 1.00 52.22 83 THR A N 1
ATOM 613 C CA . THR A 1 83 ? 18.851 -2.175 -17.212 1.00 52.22 83 THR A CA 1
ATOM 614 C C . THR A 1 83 ? 19.331 -0.756 -17.515 1.00 52.22 83 THR A C 1
ATOM 616 O O . THR A 1 83 ? 20.516 -0.471 -17.329 1.00 52.22 83 THR A O 1
ATOM 619 N N . ALA A 1 84 ? 18.441 0.154 -17.912 1.00 58.56 84 ALA A N 1
ATOM 620 C CA . ALA A 1 84 ? 18.793 1.527 -18.256 1.00 58.56 84 ALA A CA 1
ATOM 621 C C . ALA A 1 84 ? 19.250 2.327 -17.022 1.00 58.56 84 ALA A C 1
ATOM 623 O O . ALA A 1 84 ? 20.222 3.076 -17.103 1.00 58.56 84 ALA A O 1
ATOM 624 N N . ILE A 1 85 ? 18.633 2.101 -15.854 1.00 58.38 85 ILE A N 1
ATOM 625 C CA . ILE A 1 85 ? 19.036 2.730 -14.581 1.00 58.38 85 ILE A CA 1
ATOM 626 C C . ILE A 1 85 ? 20.410 2.212 -14.131 1.00 58.38 85 ILE A C 1
ATOM 628 O O . ILE A 1 85 ? 21.275 2.996 -13.737 1.00 58.38 85 ILE A O 1
ATOM 632 N N . VAL A 1 86 ? 20.646 0.899 -14.237 1.00 59.25 86 VAL A N 1
ATOM 633 C CA . VAL A 1 86 ? 21.941 0.282 -13.898 1.00 59.25 86 VAL A CA 1
ATOM 634 C C . VAL A 1 86 ? 23.052 0.791 -14.824 1.00 59.25 86 VAL A C 1
ATOM 636 O O . VAL A 1 86 ? 24.142 1.120 -14.354 1.00 59.25 86 VAL A O 1
ATOM 639 N N . GLY A 1 87 ? 22.765 0.925 -16.123 1.00 60.59 87 GLY A N 1
ATOM 640 C CA . GLY A 1 87 ? 23.688 1.492 -17.109 1.00 60.59 87 GLY A CA 1
ATOM 641 C C . GLY A 1 87 ? 24.020 2.967 -16.867 1.00 60.59 87 GLY A C 1
ATOM 642 O O . GLY A 1 87 ? 25.127 3.399 -17.176 1.00 60.59 87 GLY A O 1
ATOM 643 N N . LEU A 1 88 ? 23.107 3.725 -16.257 1.00 61.69 88 LEU A N 1
ATOM 644 C CA . LEU A 1 88 ? 23.300 5.140 -15.925 1.00 61.69 88 LEU A CA 1
ATOM 645 C C . LEU A 1 88 ? 24.254 5.340 -14.740 1.00 61.69 88 LEU A C 1
ATOM 647 O O . LEU A 1 88 ? 25.020 6.301 -14.696 1.00 61.69 88 LEU A O 1
ATOM 651 N N . VAL A 1 89 ? 24.231 4.403 -13.793 1.00 59.31 89 VAL A N 1
ATOM 652 C CA . VAL A 1 89 ? 25.059 4.430 -12.580 1.00 59.31 89 VAL A CA 1
ATOM 653 C C . VAL A 1 89 ? 26.426 3.762 -12.791 1.00 59.31 89 VAL A C 1
ATOM 655 O O . VAL A 1 89 ? 27.412 4.155 -12.161 1.00 59.31 89 VAL A O 1
ATOM 658 N N . GLY A 1 90 ? 26.507 2.783 -13.698 1.00 58.97 90 GLY A N 1
ATOM 659 C CA . GLY A 1 90 ? 27.711 1.993 -13.981 1.00 58.97 90 GLY A CA 1
ATOM 660 C C . GLY A 1 90 ? 28.999 2.797 -14.241 1.00 58.97 90 GLY A C 1
ATOM 661 O O . GLY A 1 90 ? 30.038 2.419 -13.699 1.00 58.97 90 GLY A O 1
ATOM 662 N N . PRO A 1 91 ? 28.972 3.915 -14.995 1.00 62.62 91 PRO A N 1
ATOM 663 C CA . PRO A 1 91 ? 30.161 4.736 -15.241 1.00 62.62 91 PRO A CA 1
ATOM 664 C C . PRO A 1 91 ? 30.637 5.551 -14.030 1.00 62.62 91 PRO A C 1
ATOM 666 O O . PRO A 1 91 ? 31.794 5.963 -13.995 1.00 62.62 91 PRO A O 1
ATOM 669 N N . VAL A 1 92 ? 29.760 5.819 -13.056 1.00 61.12 92 VAL A N 1
ATOM 670 C CA . VAL A 1 92 ? 30.027 6.758 -11.950 1.00 61.12 92 VAL A CA 1
ATOM 671 C C . VAL A 1 92 ? 30.539 6.039 -10.701 1.00 61.12 92 VAL A C 1
ATOM 673 O O . VAL A 1 92 ? 31.314 6.615 -9.940 1.00 61.12 92 VAL A O 1
ATOM 676 N N . ALA A 1 93 ? 30.163 4.774 -10.489 1.00 62.56 93 ALA A N 1
ATOM 677 C CA . ALA A 1 93 ? 30.669 3.989 -9.367 1.00 62.56 93 ALA A CA 1
ATOM 678 C C . ALA A 1 93 ? 30.537 2.477 -9.604 1.00 62.56 93 ALA A C 1
ATOM 680 O O . ALA A 1 93 ? 29.442 1.924 -9.555 1.00 62.56 93 ALA A O 1
ATOM 681 N N . THR A 1 94 ? 31.669 1.782 -9.744 1.00 70.50 94 THR A N 1
ATOM 682 C CA . THR A 1 94 ? 31.750 0.325 -9.977 1.00 70.50 94 THR A CA 1
ATOM 683 C C . THR A 1 94 ? 31.047 -0.514 -8.899 1.00 70.50 94 THR A C 1
ATOM 685 O O . THR A 1 94 ? 30.592 -1.619 -9.166 1.00 70.50 94 THR A O 1
ATOM 688 N N . VAL A 1 95 ? 30.951 0.005 -7.670 1.00 78.56 95 VAL A N 1
ATOM 689 C CA . VAL A 1 95 ? 30.380 -0.699 -6.504 1.00 78.56 95 VAL A CA 1
ATOM 690 C C . VAL A 1 95 ? 28.892 -0.387 -6.298 1.00 78.56 95 VAL A C 1
ATOM 692 O O . VAL A 1 95 ? 28.171 -1.156 -5.661 1.00 78.56 95 VAL A O 1
ATOM 695 N N . LEU A 1 96 ? 28.409 0.730 -6.845 1.00 76.00 96 LEU A N 1
ATOM 696 C CA . LEU A 1 96 ? 27.072 1.242 -6.558 1.00 76.00 96 LEU A CA 1
ATOM 697 C C . LEU A 1 96 ? 25.939 0.326 -7.068 1.00 76.00 96 LEU A C 1
ATOM 699 O O . LEU A 1 96 ? 24.998 0.119 -6.302 1.00 76.00 96 LEU A O 1
ATOM 703 N N . PRO A 1 97 ? 26.024 -0.318 -8.254 1.00 75.50 97 PRO A N 1
ATOM 704 C CA . PRO A 1 97 ? 25.026 -1.303 -8.682 1.00 75.50 97 PRO A CA 1
ATOM 705 C C . PRO A 1 97 ? 24.861 -2.462 -7.695 1.00 75.50 97 PRO A C 1
ATOM 707 O O . PRO A 1 97 ? 23.740 -2.824 -7.345 1.00 75.50 97 PRO A O 1
ATOM 710 N N . THR A 1 98 ? 25.968 -3.008 -7.185 1.00 82.31 98 THR A N 1
ATOM 711 C CA . THR A 1 98 ? 25.936 -4.110 -6.215 1.00 82.31 98 THR A CA 1
ATOM 712 C C . THR A 1 98 ? 25.287 -3.674 -4.906 1.00 82.31 98 THR A C 1
ATOM 714 O O . THR A 1 98 ? 24.452 -4.397 -4.367 1.00 82.31 98 THR A O 1
ATOM 717 N N . LEU A 1 99 ? 25.624 -2.478 -4.410 1.00 85.38 99 LEU A N 1
ATOM 718 C CA . LEU A 1 99 ? 25.006 -1.934 -3.199 1.00 85.38 99 LEU A CA 1
ATOM 719 C C . LEU A 1 99 ? 23.498 -1.732 -3.370 1.00 85.38 99 LEU A C 1
ATOM 721 O O . LEU A 1 99 ? 22.746 -2.077 -2.462 1.00 85.38 99 LEU A O 1
ATOM 725 N N . ILE A 1 100 ? 23.051 -1.237 -4.528 1.00 83.38 100 ILE A N 1
ATOM 726 C CA . ILE A 1 100 ? 21.624 -1.062 -4.830 1.00 83.38 100 ILE A CA 1
ATOM 727 C C . ILE A 1 100 ? 20.905 -2.414 -4.848 1.00 83.38 100 ILE A C 1
ATOM 729 O O . ILE A 1 100 ? 19.839 -2.533 -4.252 1.00 83.38 100 ILE A O 1
ATOM 733 N N . VAL A 1 101 ? 21.485 -3.442 -5.475 1.00 84.50 101 VAL A N 1
ATOM 734 C CA . VAL A 1 101 ? 20.891 -4.791 -5.503 1.00 84.50 101 VAL A CA 1
ATOM 735 C C . VAL A 1 101 ? 20.784 -5.375 -4.094 1.00 84.50 101 VAL A C 1
ATOM 737 O O . VAL A 1 101 ? 19.720 -5.858 -3.712 1.00 84.50 101 VAL A O 1
ATOM 740 N N . VAL A 1 102 ? 21.851 -5.294 -3.293 1.00 89.62 102 VAL A N 1
ATOM 741 C CA . VAL A 1 102 ? 21.842 -5.786 -1.905 1.00 89.62 102 VAL A CA 1
ATOM 742 C C . VAL A 1 102 ? 20.813 -5.029 -1.063 1.00 89.62 102 VAL A C 1
ATOM 744 O O . VAL A 1 102 ? 20.042 -5.653 -0.334 1.00 89.62 102 VAL A O 1
ATOM 747 N N . ALA A 1 103 ? 20.754 -3.702 -1.195 1.00 89.00 103 ALA A N 1
ATOM 748 C CA . ALA A 1 103 ? 19.768 -2.877 -0.505 1.00 89.00 103 ALA A CA 1
ATOM 749 C C . ALA A 1 103 ? 18.332 -3.222 -0.932 1.00 89.00 103 ALA A C 1
ATOM 751 O O . ALA A 1 103 ? 17.455 -3.335 -0.079 1.00 89.00 103 ALA A O 1
ATOM 752 N N . ALA A 1 104 ? 18.093 -3.447 -2.227 1.00 88.12 104 ALA A N 1
ATOM 753 C CA . ALA A 1 104 ? 16.785 -3.826 -2.751 1.00 88.12 104 ALA A CA 1
ATOM 754 C C . ALA A 1 104 ? 16.329 -5.191 -2.216 1.00 88.12 104 ALA A C 1
ATOM 756 O O . ALA A 1 104 ? 15.190 -5.316 -1.770 1.00 88.12 104 ALA A O 1
ATOM 757 N N . ILE A 1 105 ? 17.218 -6.191 -2.195 1.00 92.75 105 ILE A N 1
ATOM 758 C CA . ILE A 1 105 ? 16.927 -7.512 -1.617 1.00 92.75 105 ILE A CA 1
ATOM 759 C C . ILE A 1 105 ? 16.610 -7.376 -0.126 1.00 92.75 105 ILE A C 1
ATOM 761 O O . ILE A 1 105 ? 15.588 -7.884 0.333 1.00 92.75 105 ILE A O 1
ATOM 765 N N . GLY A 1 106 ? 17.446 -6.653 0.626 1.00 93.56 106 GLY A N 1
ATOM 766 C CA . GLY A 1 106 ? 17.223 -6.420 2.054 1.00 93.56 106 GLY A CA 1
ATOM 767 C C . GLY A 1 106 ? 15.888 -5.724 2.334 1.00 93.56 106 GLY A C 1
ATOM 768 O O . GLY A 1 106 ? 15.142 -6.154 3.211 1.00 93.56 106 GLY A O 1
ATOM 769 N N . SER A 1 107 ? 15.548 -4.701 1.545 1.00 90.81 107 SER A N 1
ATOM 770 C CA . SER A 1 107 ? 14.274 -3.987 1.652 1.00 90.81 107 SER A CA 1
ATOM 771 C C . SER A 1 107 ? 13.073 -4.899 1.389 1.00 90.81 107 SER A C 1
ATOM 773 O O . SER A 1 107 ? 12.092 -4.826 2.125 1.00 90.81 107 SER A O 1
ATOM 775 N N . GLN A 1 108 ? 13.136 -5.757 0.366 1.00 91.12 108 GLN A N 1
ATOM 776 C CA . GLN A 1 108 ? 12.038 -6.669 0.027 1.00 91.12 108 GLN A CA 1
ATOM 777 C C . GLN A 1 108 ? 11.847 -7.763 1.081 1.00 91.12 108 GLN A C 1
ATOM 779 O O . GLN A 1 108 ? 10.714 -8.060 1.449 1.00 91.12 108 GLN A O 1
ATOM 784 N N . LEU A 1 109 ? 12.937 -8.322 1.617 1.00 90.81 109 LEU A N 1
ATOM 785 C CA . LEU A 1 109 ? 12.859 -9.302 2.705 1.00 90.81 109 LEU A CA 1
ATOM 786 C C . LEU A 1 109 ? 12.273 -8.684 3.979 1.00 90.81 109 LEU A C 1
ATOM 788 O O . LEU A 1 109 ? 11.430 -9.302 4.623 1.00 90.81 109 LEU A O 1
ATOM 792 N N . ASN A 1 110 ? 12.671 -7.454 4.321 1.00 89.19 110 ASN A N 1
ATOM 793 C CA . ASN A 1 110 ? 12.108 -6.745 5.470 1.00 89.19 110 ASN A CA 1
ATOM 794 C C . ASN A 1 110 ? 10.606 -6.466 5.294 1.00 89.19 110 ASN A C 1
ATOM 796 O O . ASN A 1 110 ? 9.836 -6.663 6.230 1.00 89.19 110 ASN A O 1
ATOM 800 N N . ALA A 1 111 ? 10.183 -6.053 4.095 1.00 87.62 111 ALA A N 1
ATOM 801 C CA . ALA A 1 111 ? 8.768 -5.859 3.781 1.00 87.62 111 ALA A CA 1
ATOM 802 C C . ALA A 1 111 ? 7.972 -7.169 3.904 1.00 87.62 111 ALA A C 1
ATOM 804 O O . ALA A 1 111 ? 6.926 -7.184 4.542 1.00 87.62 111 ALA A O 1
ATOM 805 N N . ALA A 1 112 ? 8.507 -8.282 3.392 1.00 87.38 112 ALA A N 1
ATOM 806 C CA . ALA A 1 112 ? 7.859 -9.589 3.496 1.00 87.38 112 ALA A CA 1
ATOM 807 C C . ALA A 1 112 ? 7.672 -10.044 4.955 1.00 87.38 112 ALA A C 1
ATOM 809 O O . ALA A 1 112 ? 6.611 -10.550 5.308 1.00 87.38 112 ALA A O 1
ATOM 810 N N . VAL A 1 113 ? 8.672 -9.828 5.820 1.00 86.69 113 VAL A N 1
ATOM 811 C CA . VAL A 1 113 ? 8.560 -10.136 7.259 1.00 86.69 113 VAL A CA 1
ATOM 812 C C . VAL A 1 113 ? 7.529 -9.234 7.945 1.00 86.69 113 VAL A C 1
ATOM 814 O O . VAL A 1 113 ? 6.766 -9.704 8.788 1.00 86.69 113 VAL A O 1
ATOM 817 N N . ALA A 1 114 ? 7.478 -7.949 7.585 1.00 85.06 114 ALA A N 1
ATOM 818 C CA . ALA A 1 114 ? 6.494 -7.016 8.127 1.00 85.06 114 ALA A CA 1
ATOM 819 C C . ALA A 1 114 ? 5.054 -7.382 7.720 1.00 85.06 114 ALA A C 1
ATOM 821 O O . ALA A 1 114 ? 4.152 -7.322 8.557 1.00 85.06 114 ALA A O 1
ATOM 822 N N . ASP A 1 115 ? 4.844 -7.803 6.470 1.00 86.69 115 ASP A N 1
ATOM 823 C CA . ASP A 1 115 ? 3.542 -8.263 5.976 1.00 86.69 115 ASP A CA 1
ATOM 824 C C . ASP A 1 115 ? 3.102 -9.569 6.652 1.00 86.69 115 ASP A C 1
ATOM 826 O O . ASP A 1 115 ? 1.930 -9.719 7.001 1.00 86.69 115 ASP A O 1
ATOM 830 N N . ASP A 1 116 ? 4.035 -10.492 6.896 1.00 84.00 116 ASP A N 1
ATOM 831 C CA . ASP A 1 116 ? 3.775 -11.748 7.606 1.00 84.00 116 ASP A CA 1
ATOM 832 C C . ASP A 1 116 ? 3.366 -11.492 9.070 1.00 84.00 116 ASP A C 1
ATOM 834 O O . ASP A 1 116 ? 2.337 -11.992 9.534 1.00 84.00 116 ASP A O 1
ATOM 838 N N . ALA A 1 117 ? 4.085 -10.607 9.773 1.00 80.25 117 ALA A N 1
ATOM 839 C CA . ALA A 1 117 ? 3.703 -10.149 11.111 1.00 80.25 117 ALA A CA 1
ATOM 840 C C . ALA A 1 117 ? 2.329 -9.446 11.117 1.00 80.25 117 ALA A C 1
ATOM 842 O O . ALA A 1 117 ? 1.499 -9.695 11.996 1.00 80.25 117 ALA A O 1
ATOM 843 N N . GLY A 1 118 ? 2.054 -8.613 10.108 1.00 80.69 118 GLY A N 1
ATOM 844 C CA . GLY A 1 118 ? 0.758 -7.957 9.929 1.00 80.69 118 GLY A CA 1
ATOM 845 C C . GLY A 1 118 ? -0.392 -8.948 9.713 1.00 80.69 118 GLY A C 1
ATOM 846 O O . GLY A 1 118 ? -1.452 -8.806 10.326 1.00 80.69 118 GLY A O 1
ATOM 847 N N . CYS A 1 119 ? -0.181 -9.984 8.893 1.00 81.50 119 CYS A N 1
ATOM 848 C CA . CYS A 1 119 ? -1.172 -11.031 8.631 1.00 81.50 119 CYS A CA 1
ATOM 849 C C . CYS A 1 119 ? -1.506 -11.838 9.887 1.00 81.50 119 CYS A C 1
ATOM 851 O O . CYS A 1 119 ? -2.676 -12.151 10.116 1.00 81.50 119 CYS A O 1
ATOM 853 N N . VAL A 1 120 ? -0.504 -12.152 10.711 1.00 79.44 120 VAL A N 1
ATOM 854 C CA . VAL A 1 120 ? -0.714 -12.849 11.986 1.00 79.44 120 VAL A CA 1
ATOM 855 C C . VAL A 1 120 ? -1.560 -12.004 12.935 1.00 79.44 120 VAL A C 1
ATOM 857 O O . VAL A 1 120 ? -2.594 -12.489 13.394 1.00 79.44 120 VAL A O 1
ATOM 860 N N . GLY A 1 121 ? -1.215 -10.728 13.145 1.00 77.75 121 GLY A N 1
ATOM 861 C CA . GLY A 1 121 ? -2.005 -9.840 14.009 1.00 77.75 121 GLY A CA 1
ATOM 862 C C . GLY A 1 121 ? -3.442 -9.621 13.506 1.00 77.75 121 GLY A C 1
ATOM 863 O O . GLY A 1 121 ? -4.394 -9.552 14.293 1.00 77.75 121 GLY A O 1
ATOM 864 N N . LEU A 1 122 ? -3.643 -9.574 12.183 1.00 81.56 122 LEU A N 1
ATOM 865 C CA . LEU A 1 122 ? -4.980 -9.522 11.585 1.00 81.56 122 LEU A CA 1
ATOM 866 C C . LEU A 1 122 ? -5.762 -10.825 11.818 1.00 81.56 122 LEU A C 1
ATOM 868 O O . LEU A 1 122 ? -6.946 -10.776 12.156 1.00 81.56 122 LEU A O 1
ATOM 872 N N . MET A 1 123 ? -5.113 -11.983 11.686 1.00 82.31 123 MET A N 1
ATOM 873 C CA . MET A 1 123 ? -5.748 -13.280 11.919 1.00 82.31 123 MET A CA 1
ATOM 874 C C . MET A 1 123 ? -6.135 -13.473 13.390 1.00 82.31 123 MET A C 1
ATOM 876 O O . MET A 1 123 ? -7.240 -13.941 13.663 1.00 82.31 123 MET A O 1
ATOM 880 N N . GLU A 1 124 ? -5.288 -13.046 14.328 1.00 79.31 124 GLU A N 1
ATOM 881 C CA . GLU A 1 124 ? -5.603 -13.019 15.763 1.00 79.31 124 GLU A CA 1
ATOM 882 C C . GLU A 1 124 ? -6.824 -12.134 16.053 1.00 79.31 124 GLU A C 1
ATOM 884 O O . GLU A 1 124 ? -7.700 -12.517 16.824 1.00 79.31 124 GLU A O 1
ATOM 889 N N . THR A 1 125 ? -6.956 -10.991 15.373 1.00 79.00 125 THR A N 1
ATOM 890 C CA . THR A 1 125 ? -8.115 -10.096 15.547 1.00 79.00 125 THR A CA 1
ATOM 891 C C . THR A 1 125 ? -9.424 -10.720 15.036 1.00 79.00 125 THR A C 1
ATOM 893 O O . THR A 1 125 ? -10.487 -10.481 15.609 1.00 79.00 125 THR A O 1
ATOM 896 N N . ILE A 1 126 ? -9.375 -11.507 13.954 1.00 82.81 126 ILE A N 1
ATOM 897 C CA . ILE A 1 126 ? -10.567 -12.105 13.323 1.00 82.81 126 ILE A CA 1
ATOM 898 C C . ILE A 1 126 ? -10.966 -13.424 13.994 1.00 82.81 126 ILE A C 1
ATOM 900 O O . ILE A 1 126 ? -12.149 -13.675 14.224 1.00 82.81 126 ILE A O 1
ATOM 904 N N . VAL A 1 127 ? -9.990 -14.290 14.269 1.00 82.31 127 VAL A N 1
ATOM 905 C CA . VAL A 1 127 ? -10.219 -15.667 14.734 1.00 82.31 127 VAL A CA 1
ATOM 906 C C . VAL A 1 127 ? -10.055 -15.798 16.256 1.00 82.31 127 VAL A C 1
ATOM 908 O O . VAL A 1 127 ? -10.516 -16.783 16.845 1.00 82.31 127 VAL A O 1
ATOM 911 N N . GLY A 1 128 ? -9.466 -14.795 16.914 1.00 75.38 128 GLY A N 1
ATOM 912 C CA . GLY A 1 128 ? -9.064 -14.865 18.318 1.00 75.38 128 GLY A CA 1
ATOM 913 C C . GLY A 1 128 ? -7.980 -15.924 18.540 1.00 75.38 128 GLY A C 1
ATOM 914 O O . GLY A 1 128 ? -7.314 -16.362 17.603 1.00 75.38 128 GLY A O 1
ATOM 915 N N . ASP A 1 129 ? -7.891 -16.443 19.765 1.00 71.19 129 ASP A N 1
ATOM 916 C CA . ASP A 1 129 ? -6.904 -17.465 20.165 1.00 71.19 129 ASP A CA 1
ATOM 917 C C . ASP A 1 129 ? -7.173 -18.877 19.595 1.00 71.19 129 ASP A C 1
ATOM 919 O O . ASP A 1 129 ? -6.602 -19.872 20.046 1.00 71.19 129 ASP A O 1
ATOM 923 N N . ARG A 1 130 ? -8.091 -19.020 18.629 1.00 75.12 130 ARG A N 1
ATOM 924 C CA . ARG A 1 130 ? -8.522 -20.337 18.119 1.00 75.12 130 ARG A CA 1
ATOM 925 C C . ARG A 1 130 ? -7.569 -20.941 17.089 1.00 75.12 130 ARG A C 1
ATOM 927 O O . ARG A 1 130 ? -7.652 -22.141 16.831 1.00 75.12 130 ARG A O 1
ATOM 934 N N . LEU A 1 131 ? -6.686 -20.140 16.495 1.00 74.12 131 LEU A N 1
ATOM 935 C CA . LEU A 1 131 ? -5.666 -20.589 15.548 1.00 74.12 131 LEU A CA 1
ATOM 936 C C . LEU A 1 131 ? -4.288 -20.313 16.131 1.00 74.12 131 LEU A C 1
ATOM 938 O O . LEU A 1 131 ? -3.968 -19.181 16.471 1.00 74.12 131 LEU A O 1
ATOM 942 N N . SER A 1 132 ? -3.450 -21.348 16.224 1.00 80.56 132 SER A N 1
ATOM 943 C CA . SER A 1 132 ? -2.071 -21.130 16.652 1.00 80.56 132 SER A CA 1
ATOM 944 C C . SER A 1 132 ? -1.294 -20.379 15.559 1.00 80.56 132 SER A C 1
ATOM 946 O O . SER A 1 132 ? -1.453 -20.706 14.375 1.00 80.56 132 SER A O 1
ATOM 948 N N . PRO A 1 133 ? -0.397 -19.439 15.919 1.00 78.50 133 PRO A N 1
ATOM 949 C CA . PRO A 1 133 ? 0.361 -18.644 14.946 1.00 78.50 133 PRO A CA 1
ATOM 950 C C . PRO A 1 133 ? 1.102 -19.492 13.905 1.00 78.50 133 PRO A C 1
ATOM 952 O O . PRO A 1 133 ? 1.176 -19.143 12.733 1.00 78.50 133 PRO A O 1
ATOM 955 N N . ARG A 1 134 ? 1.571 -20.684 14.301 1.00 84.50 134 ARG A N 1
ATOM 956 C CA . ARG A 1 134 ? 2.253 -21.648 13.418 1.00 84.50 134 ARG A CA 1
ATOM 957 C C . ARG A 1 134 ? 1.427 -22.026 12.190 1.00 84.50 134 ARG A C 1
ATOM 959 O O . ARG A 1 134 ? 1.980 -22.141 11.102 1.00 84.50 134 ARG A O 1
ATOM 966 N N . TRP A 1 135 ? 0.121 -22.233 12.357 1.00 85.50 135 TRP A N 1
ATOM 967 C CA . TRP A 1 135 ? -0.756 -22.570 11.237 1.00 85.50 135 TRP A CA 1
ATOM 968 C C . TRP A 1 135 ? -1.017 -21.367 10.341 1.00 85.50 135 TRP A C 1
ATOM 970 O O . TRP A 1 135 ? -1.103 -21.538 9.128 1.00 85.50 135 TRP A O 1
ATOM 980 N N . VAL A 1 136 ? -1.078 -20.164 10.916 1.00 83.69 136 VAL A N 1
ATOM 981 C CA . VAL A 1 136 ? -1.209 -18.925 10.143 1.00 83.69 136 VAL A CA 1
ATOM 982 C C . VAL A 1 136 ? 0.005 -18.749 9.232 1.00 83.69 136 VAL A C 1
ATOM 984 O O . VAL A 1 136 ? -0.180 -18.616 8.026 1.00 83.69 136 VAL A O 1
ATOM 987 N N . TYR A 1 137 ? 1.225 -18.894 9.762 1.00 84.56 137 TYR A N 1
ATOM 988 C CA . TYR A 1 137 ? 2.457 -18.838 8.965 1.00 84.56 137 TYR A CA 1
ATOM 989 C C . TYR A 1 137 ? 2.479 -19.864 7.823 1.00 84.56 137 TYR A C 1
ATOM 991 O O . TYR A 1 137 ? 2.820 -19.531 6.689 1.00 84.56 137 TYR A O 1
ATOM 999 N N . LEU A 1 138 ? 2.081 -21.115 8.090 1.00 89.31 138 LEU A N 1
ATOM 1000 C CA . LEU A 1 138 ? 2.047 -22.157 7.057 1.00 89.31 138 LEU A CA 1
ATOM 1001 C C . LEU A 1 138 ? 1.023 -21.856 5.955 1.00 89.31 138 LEU A C 1
ATOM 1003 O O . LEU A 1 138 ? 1.311 -22.076 4.779 1.00 89.31 138 LEU A O 1
ATOM 1007 N N . VAL A 1 139 ? -0.159 -21.357 6.321 1.00 88.44 139 VAL A N 1
ATOM 1008 C CA . VAL A 1 139 ? -1.214 -21.017 5.357 1.00 88.44 139 VAL A CA 1
ATOM 1009 C C . VAL A 1 139 ? -0.819 -19.798 4.525 1.00 88.44 139 VAL A C 1
ATOM 1011 O O . VAL A 1 139 ? -0.913 -19.857 3.300 1.00 88.44 139 VAL A O 1
ATOM 1014 N N . VAL A 1 140 ? -0.346 -18.723 5.163 1.00 87.69 140 VAL A N 1
ATOM 1015 C CA . VAL A 1 140 ? 0.084 -17.492 4.481 1.00 87.69 140 VAL A CA 1
ATOM 1016 C C . VAL A 1 140 ? 1.268 -17.782 3.558 1.00 87.69 140 VAL A C 1
ATOM 1018 O O . VAL A 1 140 ? 1.210 -17.449 2.375 1.00 87.69 140 VAL A O 1
ATOM 1021 N N . GLY A 1 141 ? 2.292 -18.487 4.045 1.00 89.69 141 GLY A N 1
ATOM 1022 C CA . GLY A 1 141 ? 3.450 -18.876 3.239 1.00 89.69 141 GLY A CA 1
ATOM 1023 C C . GLY A 1 141 ? 3.084 -19.802 2.076 1.00 89.69 141 GLY A C 1
ATOM 1024 O O . GLY A 1 141 ? 3.529 -19.588 0.949 1.00 89.69 141 GLY A O 1
ATOM 1025 N N . GLY A 1 142 ? 2.221 -20.796 2.311 1.00 91.94 142 GLY A N 1
ATOM 1026 C CA . GLY A 1 142 ? 1.729 -21.685 1.257 1.00 91.94 142 GLY A CA 1
ATOM 1027 C C . GLY A 1 142 ? 0.943 -20.940 0.174 1.00 91.94 142 GLY A C 1
ATOM 1028 O O . GLY A 1 142 ? 1.156 -21.177 -1.017 1.00 91.94 142 GLY A O 1
ATOM 1029 N N . LEU A 1 143 ? 0.083 -19.997 0.574 1.00 90.62 143 LEU A N 1
ATOM 1030 C CA . LEU A 1 143 ? -0.657 -19.143 -0.353 1.00 90.62 143 LEU A CA 1
ATOM 1031 C C . LEU A 1 143 ? 0.289 -18.231 -1.146 1.00 90.62 143 LEU A C 1
ATOM 1033 O O . LEU A 1 143 ? 0.142 -18.127 -2.362 1.00 90.62 143 LEU A O 1
ATOM 1037 N N . ALA A 1 144 ? 1.282 -17.625 -0.489 1.00 89.31 144 ALA A N 1
ATOM 1038 C CA . ALA A 1 144 ? 2.273 -16.770 -1.136 1.00 89.31 144 ALA A CA 1
ATOM 1039 C C . ALA A 1 144 ? 3.085 -17.534 -2.197 1.00 89.31 144 ALA A C 1
ATOM 1041 O O . ALA A 1 144 ? 3.235 -17.048 -3.320 1.00 89.31 144 ALA A O 1
ATOM 1042 N N . ILE A 1 145 ? 3.539 -18.756 -1.888 1.00 91.44 145 ILE A N 1
ATOM 1043 C CA . ILE A 1 145 ? 4.225 -19.634 -2.852 1.00 91.44 145 ILE A CA 1
ATOM 1044 C C . ILE A 1 145 ? 3.301 -19.960 -4.030 1.00 91.44 145 ILE A C 1
ATOM 1046 O O . ILE A 1 145 ? 3.704 -19.824 -5.185 1.00 91.44 145 ILE A O 1
ATOM 1050 N N . GLY A 1 146 ? 2.051 -20.343 -3.749 1.00 93.31 146 GLY A N 1
ATOM 1051 C CA . GLY A 1 146 ? 1.065 -20.656 -4.781 1.00 93.31 146 GLY A CA 1
ATOM 1052 C C . GLY A 1 146 ? 0.810 -19.481 -5.727 1.00 93.31 146 GLY A C 1
ATOM 1053 O O . GLY A 1 146 ? 0.874 -19.647 -6.943 1.00 93.31 146 GLY A O 1
ATOM 1054 N N . VAL A 1 147 ? 0.585 -18.281 -5.188 1.00 90.25 147 VAL A N 1
ATOM 1055 C CA . VAL A 1 147 ? 0.376 -17.062 -5.988 1.00 90.25 147 VAL A CA 1
ATOM 1056 C C . VAL A 1 147 ? 1.614 -16.733 -6.823 1.00 90.25 147 VAL A C 1
ATOM 1058 O O . VAL A 1 147 ? 1.473 -16.446 -8.010 1.00 90.25 147 VAL A O 1
ATOM 1061 N N . THR A 1 148 ? 2.811 -16.843 -6.236 1.00 88.94 148 THR A N 1
ATOM 1062 C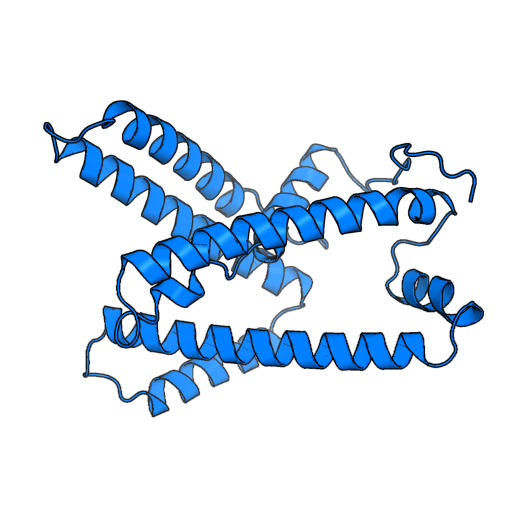 CA . THR A 1 148 ? 4.087 -16.548 -6.911 1.00 88.94 148 THR A CA 1
ATOM 1063 C C . THR A 1 148 ? 4.363 -17.495 -8.081 1.00 88.94 148 THR A C 1
ATOM 1065 O O . THR A 1 148 ? 4.937 -17.079 -9.081 1.00 88.94 148 THR A O 1
ATOM 1068 N N . TRP A 1 149 ? 3.950 -18.763 -7.992 1.00 92.50 149 TRP A N 1
ATOM 1069 C CA . TRP A 1 149 ? 4.119 -19.725 -9.089 1.00 92.50 149 TRP A CA 1
ATOM 1070 C C . TRP A 1 149 ? 3.053 -19.641 -10.177 1.00 92.50 149 TRP A C 1
ATOM 1072 O O . TRP A 1 149 ? 3.321 -20.033 -11.310 1.00 92.50 149 TRP A O 1
ATOM 1082 N N . LEU A 1 150 ? 1.850 -19.177 -9.846 1.00 89.19 150 LEU A N 1
ATOM 1083 C CA . LEU A 1 150 ? 0.714 -19.195 -10.769 1.00 89.19 150 LEU A CA 1
ATOM 1084 C C . LEU A 1 150 ? 0.478 -17.857 -11.479 1.00 89.19 150 LEU A C 1
ATOM 1086 O O . LEU A 1 150 ? -0.334 -17.807 -12.400 1.00 89.19 150 LEU A O 1
ATOM 1090 N N . THR A 1 151 ? 1.137 -16.780 -11.045 1.00 87.31 151 THR A N 1
ATOM 1091 C CA . THR A 1 151 ? 0.798 -15.416 -11.467 1.00 87.31 151 THR A CA 1
ATOM 1092 C C . THR A 1 151 ? 2.044 -14.589 -11.763 1.00 87.31 151 THR A C 1
ATOM 1094 O O . THR A 1 151 ? 2.972 -14.541 -10.960 1.00 87.31 151 THR A O 1
ATOM 1097 N N . ASP A 1 152 ? 2.031 -13.862 -12.881 1.00 88.06 152 ASP A N 1
ATOM 1098 C CA . ASP A 1 152 ? 3.083 -12.898 -13.209 1.00 88.06 152 ASP A CA 1
ATOM 1099 C C . ASP A 1 152 ? 3.097 -11.715 -12.234 1.00 88.06 152 ASP A C 1
ATOM 1101 O O . ASP A 1 152 ? 2.051 -11.259 -11.766 1.00 88.06 152 ASP A O 1
ATOM 1105 N N . VAL A 1 153 ? 4.279 -11.141 -11.994 1.00 86.06 153 VAL A N 1
ATOM 1106 C CA . VAL A 1 153 ? 4.486 -10.060 -11.012 1.00 86.06 153 VAL A CA 1
ATOM 1107 C C . VAL A 1 153 ? 3.537 -8.875 -11.233 1.00 86.06 153 VAL A C 1
ATOM 1109 O O . VAL A 1 153 ? 2.910 -8.406 -10.286 1.00 86.06 153 VAL A O 1
ATOM 1112 N N . LEU A 1 154 ? 3.365 -8.416 -12.478 1.00 85.69 154 LEU A N 1
ATOM 1113 C CA . LEU A 1 154 ? 2.475 -7.288 -12.798 1.00 85.69 154 LEU A CA 1
ATOM 1114 C C . LEU A 1 154 ? 0.998 -7.602 -12.513 1.00 85.69 154 LEU A C 1
ATOM 1116 O O . LEU A 1 154 ? 0.238 -6.727 -12.091 1.00 85.69 154 LEU A O 1
ATOM 1120 N N . SER A 1 155 ? 0.599 -8.859 -12.697 1.00 87.81 155 SER A N 1
ATOM 1121 C CA . SER A 1 155 ? -0.749 -9.337 -12.393 1.00 87.81 155 SER A CA 1
ATOM 1122 C C . SER A 1 155 ? -0.967 -9.463 -10.884 1.00 87.81 155 SER A C 1
ATOM 1124 O O . SER A 1 155 ? -2.008 -9.025 -10.393 1.00 87.81 155 SER A O 1
ATOM 1126 N N . VAL A 1 156 ? 0.025 -9.963 -10.132 1.00 89.94 156 VAL A N 1
ATOM 1127 C CA . VAL A 1 156 ? -0.010 -9.992 -8.656 1.00 89.94 156 VAL A CA 1
ATOM 1128 C C . VAL A 1 156 ? -0.168 -8.578 -8.099 1.00 89.94 156 VAL A C 1
ATOM 1130 O O . VAL A 1 156 ? -1.058 -8.342 -7.283 1.00 89.94 156 VAL A O 1
ATOM 1133 N N . ILE A 1 157 ? 0.634 -7.627 -8.591 1.00 89.81 157 ILE A N 1
ATOM 1134 C CA . ILE A 1 157 ? 0.570 -6.209 -8.207 1.00 89.81 157 ILE A CA 1
ATOM 1135 C C . ILE A 1 157 ? -0.838 -5.648 -8.440 1.00 89.81 157 ILE A C 1
ATOM 1137 O O . ILE A 1 157 ? -1.396 -5.002 -7.550 1.00 89.81 157 ILE A O 1
ATOM 1141 N N . SER A 1 158 ? -1.444 -5.930 -9.596 1.00 90.69 158 SER A N 1
ATOM 1142 C CA . SER A 1 158 ? -2.790 -5.447 -9.923 1.00 90.69 158 SER A CA 1
ATOM 1143 C C . SER A 1 158 ? -3.876 -6.049 -9.036 1.00 90.69 158 SER A C 1
ATOM 1145 O O . SER A 1 158 ? -4.716 -5.324 -8.496 1.00 90.69 158 SER A O 1
ATOM 1147 N N . VAL A 1 159 ? -3.856 -7.368 -8.841 1.00 90.88 159 VAL A N 1
ATOM 1148 C CA . VAL A 1 159 ? -4.838 -8.061 -7.998 1.00 90.88 159 VAL A CA 1
ATOM 1149 C C . VAL A 1 159 ? -4.733 -7.587 -6.552 1.00 90.88 159 VAL A C 1
ATOM 1151 O O . VAL A 1 159 ? -5.749 -7.241 -5.947 1.00 90.88 159 VAL A O 1
ATOM 1154 N N . ALA A 1 160 ? -3.517 -7.501 -6.017 1.00 90.88 160 ALA A N 1
ATOM 1155 C CA . ALA A 1 160 ? -3.290 -7.055 -4.653 1.00 90.88 160 ALA A CA 1
ATOM 1156 C C . ALA A 1 160 ? -3.673 -5.572 -4.470 1.00 90.88 160 ALA A C 1
ATOM 1158 O O . ALA A 1 160 ? -4.359 -5.237 -3.505 1.00 90.88 160 ALA A O 1
ATOM 1159 N N . SER A 1 161 ? -3.360 -4.698 -5.437 1.00 93.56 161 SER A N 1
ATOM 1160 C CA . SER A 1 161 ? -3.806 -3.292 -5.440 1.00 93.56 161 SER A CA 1
ATOM 1161 C C . SER A 1 161 ? -5.325 -3.166 -5.347 1.00 93.56 161 SER A C 1
ATOM 1163 O O . SER A 1 161 ? -5.838 -2.380 -4.550 1.00 93.56 161 SER A O 1
ATOM 1165 N N . ARG A 1 162 ? -6.061 -3.964 -6.129 1.00 94.38 162 ARG A N 1
ATOM 1166 C CA . ARG A 1 162 ? -7.532 -3.970 -6.119 1.00 94.38 162 ARG A CA 1
ATOM 1167 C C . ARG A 1 162 ? -8.091 -4.518 -4.807 1.00 94.38 162 ARG A C 1
ATOM 1169 O O . ARG A 1 162 ? -9.084 -3.991 -4.315 1.00 94.38 162 ARG A O 1
ATOM 1176 N N . ALA A 1 163 ? -7.455 -5.532 -4.222 1.00 93.25 163 ALA A N 1
ATOM 1177 C CA . ALA A 1 163 ? -7.850 -6.072 -2.923 1.00 93.25 163 ALA A CA 1
ATOM 1178 C C . ALA A 1 163 ? -7.669 -5.041 -1.793 1.00 93.25 163 ALA A C 1
ATOM 1180 O O . ALA A 1 163 ? -8.599 -4.822 -1.014 1.00 93.25 163 ALA A O 1
ATOM 1181 N N . PHE A 1 164 ? -6.527 -4.345 -1.746 1.00 92.56 164 PHE A N 1
ATOM 1182 C CA . PHE A 1 164 ? -6.303 -3.250 -0.794 1.00 92.56 164 PHE A CA 1
ATOM 1183 C C . PHE A 1 164 ? -7.273 -2.086 -1.016 1.00 92.56 164 PHE A C 1
ATOM 1185 O O . PHE A 1 164 ? -7.834 -1.557 -0.059 1.00 92.56 164 PHE A O 1
ATOM 1192 N N . ALA A 1 165 ? -7.539 -1.719 -2.271 1.00 94.56 165 ALA A N 1
ATOM 1193 C CA . ALA A 1 165 ? -8.514 -0.682 -2.587 1.00 94.56 165 ALA A CA 1
ATOM 1194 C C . ALA A 1 165 ? -9.925 -1.048 -2.095 1.00 94.56 165 ALA A C 1
ATOM 1196 O O . ALA A 1 165 ? -10.609 -0.213 -1.503 1.00 94.56 165 ALA A O 1
ATOM 1197 N N . LEU A 1 166 ? -10.345 -2.306 -2.255 1.00 95.69 166 LEU A N 1
ATOM 1198 C CA . LEU A 1 166 ? -11.626 -2.776 -1.731 1.00 95.69 166 LEU A CA 1
ATOM 1199 C C . LEU A 1 166 ? -11.659 -2.691 -0.205 1.00 95.69 166 LEU A C 1
ATOM 1201 O O . LEU A 1 166 ? -12.636 -2.213 0.371 1.00 95.69 166 LEU A O 1
ATOM 1205 N N . PHE A 1 167 ? -10.580 -3.118 0.449 1.00 92.62 167 PHE A N 1
ATOM 1206 C CA . PHE A 1 167 ? -10.449 -3.034 1.897 1.00 92.62 167 PHE A CA 1
ATOM 1207 C C . PHE A 1 167 ? -10.595 -1.589 2.398 1.00 92.62 167 PHE A C 1
ATOM 1209 O O . PHE A 1 167 ? -11.378 -1.339 3.316 1.00 92.62 167 PHE A O 1
ATOM 1216 N N . TYR A 1 168 ? -9.951 -0.616 1.751 1.00 93.25 168 TYR A N 1
ATOM 1217 C C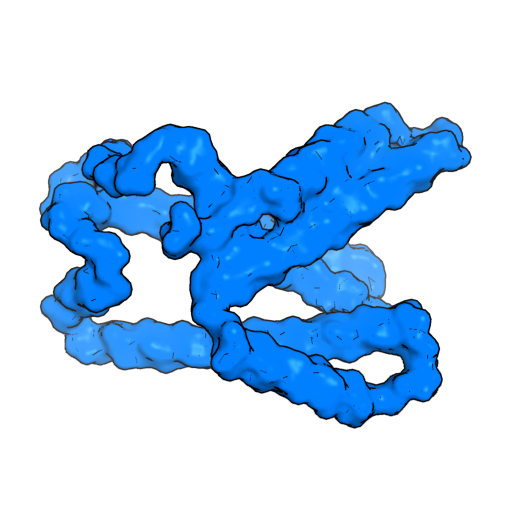A . TYR A 1 168 ? -10.105 0.799 2.107 1.00 93.25 168 TYR A CA 1
ATOM 1218 C C . TYR A 1 168 ? -11.488 1.354 1.800 1.00 93.25 168 TYR A C 1
ATOM 1220 O O . TYR A 1 168 ? -12.009 2.144 2.590 1.00 93.25 168 TYR A O 1
ATOM 1228 N N . ALA A 1 169 ? -12.120 0.918 0.707 1.00 96.31 169 ALA A N 1
ATOM 1229 C CA . ALA A 1 169 ? -13.498 1.289 0.417 1.00 96.31 169 ALA A CA 1
ATOM 1230 C C . ALA A 1 169 ? -14.427 0.857 1.562 1.00 96.31 169 ALA A C 1
ATOM 1232 O O . ALA A 1 169 ? -15.216 1.664 2.053 1.00 96.31 169 ALA A O 1
ATOM 1233 N N . LEU A 1 170 ? -14.272 -0.377 2.055 1.00 95.69 170 LEU A N 1
ATOM 1234 C CA . LEU A 1 170 ? -15.039 -0.891 3.190 1.00 95.69 170 LEU A CA 1
ATOM 1235 C C . LEU A 1 170 ? -14.760 -0.109 4.482 1.00 95.69 170 LEU A C 1
ATOM 1237 O O . LEU A 1 170 ? -15.704 0.260 5.178 1.00 95.69 170 LEU A O 1
ATOM 1241 N N . GLN A 1 171 ? -13.500 0.209 4.792 1.00 93.62 171 GLN A N 1
ATOM 1242 C CA . GLN A 1 171 ? -13.171 1.025 5.970 1.00 93.62 171 GLN A CA 1
ATOM 1243 C C . GLN A 1 171 ? -13.788 2.431 5.910 1.00 93.62 171 GLN A C 1
ATOM 1245 O O . GLN A 1 171 ? -14.308 2.944 6.907 1.00 93.62 171 GLN A O 1
ATOM 1250 N N . CYS A 1 172 ? -13.761 3.054 4.732 1.00 95.62 172 CYS A N 1
ATOM 1251 C CA . CYS A 1 172 ? -14.371 4.358 4.517 1.00 95.62 172 CYS A CA 1
ATOM 1252 C C . CYS A 1 172 ? -15.898 4.288 4.684 1.00 95.62 172 CYS A C 1
ATOM 1254 O O . CYS A 1 172 ? -16.484 5.166 5.316 1.00 95.62 172 CYS A O 1
ATOM 1256 N N . LEU A 1 173 ? -16.541 3.214 4.213 1.00 95.81 173 LEU A N 1
ATOM 1257 C CA . LEU A 1 173 ? -17.971 2.975 4.439 1.00 95.81 173 LEU A CA 1
ATOM 1258 C C . LEU A 1 173 ? -18.302 2.766 5.922 1.00 95.81 173 LEU A C 1
ATOM 1260 O O . LEU A 1 173 ? -19.286 3.327 6.399 1.00 95.81 173 LEU A O 1
ATOM 1264 N N . VAL A 1 174 ? -17.472 2.035 6.672 1.00 94.06 174 VAL A N 1
ATOM 1265 C CA . VAL A 1 174 ? -17.632 1.889 8.132 1.00 94.06 174 VAL A CA 1
ATOM 1266 C C . VAL A 1 174 ? -17.523 3.244 8.831 1.00 94.06 174 VAL A C 1
ATOM 1268 O O . VAL A 1 174 ? -18.287 3.522 9.754 1.00 94.06 174 VAL A O 1
ATOM 1271 N N . THR A 1 175 ? -16.631 4.122 8.367 1.00 93.31 175 THR A N 1
ATOM 1272 C CA . THR A 1 175 ? -16.513 5.492 8.890 1.00 93.31 175 THR A CA 1
ATOM 1273 C C . THR A 1 175 ? -17.788 6.295 8.633 1.00 93.31 175 THR A C 1
ATOM 1275 O O . THR A 1 175 ? -18.283 6.961 9.541 1.00 93.31 175 THR A O 1
ATOM 1278 N N . VAL A 1 176 ? -18.365 6.198 7.430 1.00 94.25 176 VAL A N 1
ATOM 1279 C CA . VAL A 1 176 ? -19.651 6.839 7.106 1.00 94.25 176 VAL A CA 1
ATOM 1280 C C . VAL A 1 176 ? -20.777 6.282 7.980 1.00 94.25 176 VAL A C 1
ATOM 1282 O O . VAL A 1 176 ? -21.518 7.065 8.567 1.00 94.25 176 VAL A O 1
ATOM 1285 N N . ALA A 1 177 ? -20.884 4.958 8.119 1.00 93.88 177 ALA A N 1
ATOM 1286 C CA . ALA A 1 177 ? -21.900 4.316 8.953 1.00 93.88 177 ALA A CA 1
ATOM 1287 C C . ALA A 1 177 ? -21.785 4.747 10.425 1.00 93.88 177 ALA A C 1
ATOM 1289 O O . ALA A 1 177 ? -22.7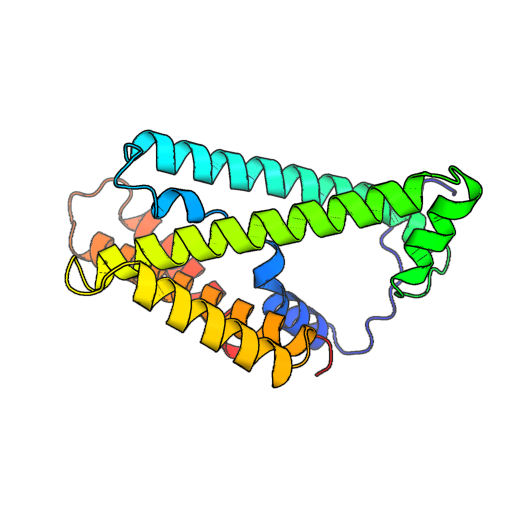65 5.174 11.029 1.00 93.88 177 ALA A O 1
ATOM 1290 N N . THR A 1 178 ? -20.567 4.752 10.969 1.00 92.38 178 THR A N 1
ATOM 1291 C CA . THR A 1 178 ? -20.301 5.192 12.348 1.00 92.38 178 THR A CA 1
ATOM 1292 C C . THR A 1 178 ? -20.640 6.674 12.541 1.00 92.38 178 THR A C 1
ATOM 1294 O O . THR A 1 178 ? -21.171 7.065 13.581 1.00 92.38 178 THR A O 1
ATOM 1297 N N . ALA A 1 179 ? -20.360 7.515 11.540 1.00 91.44 179 ALA A N 1
ATOM 1298 C CA . ALA A 1 179 ? -20.718 8.930 11.571 1.00 91.44 179 ALA A CA 1
ATOM 1299 C C . ALA A 1 179 ? -22.237 9.152 11.478 1.00 91.44 179 ALA A C 1
ATOM 1301 O O . ALA A 1 179 ? -22.727 10.138 12.015 1.00 91.44 179 ALA A O 1
ATOM 1302 N N . LEU A 1 180 ? -22.993 8.261 10.831 1.00 89.75 180 LEU A N 1
ATOM 1303 C CA . LEU A 1 180 ? -24.457 8.329 10.808 1.00 89.75 180 LEU A CA 1
ATOM 1304 C C . LEU A 1 180 ? -25.066 7.970 12.169 1.00 89.75 180 LEU A C 1
ATOM 1306 O O . LEU A 1 180 ? -26.008 8.632 12.593 1.00 89.75 180 LEU A O 1
ATOM 1310 N N . GLU A 1 181 ? -24.514 6.969 12.856 1.00 89.88 181 GLU A N 1
ATOM 1311 C CA . GLU A 1 181 ? -25.005 6.517 14.166 1.00 89.88 181 GLU A CA 1
ATOM 1312 C C . GLU A 1 181 ? -24.671 7.486 15.308 1.00 89.88 181 GLU A C 1
ATOM 1314 O O . GLU A 1 181 ? -25.444 7.626 16.255 1.00 89.88 181 GLU A O 1
ATOM 1319 N N . ARG A 1 182 ? -23.521 8.169 15.244 1.00 87.19 182 ARG A N 1
ATOM 1320 C CA . ARG A 1 182 ? -23.093 9.112 16.287 1.00 87.19 182 ARG A CA 1
ATOM 1321 C C . ARG A 1 182 ? -23.516 10.539 15.958 1.00 87.19 182 ARG A C 1
ATOM 1323 O O . ARG A 1 182 ? -22.776 11.288 15.320 1.00 87.19 182 ARG A O 1
ATOM 1330 N N . GLU A 1 183 ? -24.696 10.931 16.433 1.00 76.38 183 GLU A N 1
ATOM 1331 C CA . GLU A 1 183 ? -25.234 12.281 16.217 1.00 76.38 183 GLU A CA 1
ATOM 1332 C C . GLU A 1 183 ? -24.403 13.388 16.884 1.00 76.38 183 GLU A C 1
ATOM 1334 O O . GLU A 1 183 ? -24.239 14.454 16.291 1.00 76.38 183 GLU A O 1
ATOM 1339 N N . ASP A 1 184 ? -23.791 13.093 18.032 1.00 78.19 184 ASP A N 1
ATOM 1340 C CA . ASP A 1 184 ? -22.989 14.041 18.822 1.00 78.19 184 ASP A CA 1
ATOM 1341 C C . ASP A 1 184 ? -21.516 14.136 18.385 1.00 78.19 184 ASP A C 1
ATOM 1343 O O . ASP A 1 184 ? -20.709 14.812 19.023 1.00 78.19 184 ASP A O 1
ATOM 1347 N N . ALA A 1 185 ? -21.117 13.439 17.316 1.00 77.75 185 ALA A N 1
ATOM 1348 C CA . ALA A 1 185 ? -19.731 13.451 16.866 1.00 77.75 185 ALA A CA 1
ATOM 1349 C C . ALA A 1 185 ? -19.343 14.818 16.278 1.00 77.75 185 ALA A C 1
ATOM 1351 O O . ALA A 1 185 ? -19.904 15.276 15.275 1.00 77.75 185 ALA A O 1
ATOM 1352 N N . GLU A 1 186 ? -18.310 15.444 16.843 1.00 76.56 186 GLU A N 1
ATOM 1353 C CA . GLU A 1 186 ? -17.687 16.612 16.226 1.00 76.56 186 GLU A CA 1
ATOM 1354 C C . GLU A 1 186 ? -17.224 16.271 14.800 1.00 76.56 186 GLU A C 1
ATOM 1356 O O . GLU A 1 186 ? -16.694 15.193 14.530 1.00 76.56 186 GLU A O 1
ATOM 1361 N N . HIS A 1 187 ? -17.434 17.195 13.860 1.00 85.94 187 HIS A N 1
ATOM 1362 C CA . HIS A 1 187 ? -17.060 17.031 12.448 1.00 85.94 187 HIS A CA 1
ATOM 1363 C C . HIS A 1 187 ? -17.766 15.884 11.696 1.00 85.94 187 HIS A C 1
ATOM 1365 O O . HIS A 1 187 ? -17.326 15.506 10.608 1.00 85.94 187 HIS A O 1
ATOM 1371 N N . ARG A 1 188 ? -18.918 15.392 12.181 1.00 87.62 188 ARG A N 1
ATOM 1372 C CA . ARG A 1 188 ? -19.746 14.351 11.529 1.00 87.62 188 ARG A CA 1
ATOM 1373 C C . ARG A 1 188 ? -19.878 14.506 10.011 1.00 87.62 188 ARG A C 1
ATOM 1375 O O . ARG A 1 188 ? -19.650 13.567 9.254 1.00 87.62 188 ARG A O 1
ATOM 1382 N N . ARG A 1 189 ? -20.225 15.715 9.550 1.00 88.12 189 ARG A N 1
ATOM 1383 C CA . ARG A 1 189 ? -20.391 16.017 8.114 1.00 88.12 189 ARG A CA 1
ATOM 1384 C C . ARG A 1 189 ? -19.102 15.817 7.323 1.00 88.12 189 ARG A C 1
ATOM 1386 O O . ARG A 1 189 ? -19.166 15.327 6.202 1.00 88.12 189 ARG A O 1
ATOM 1393 N N . VAL A 1 190 ? -17.956 16.167 7.904 1.00 90.62 190 VAL A N 1
ATOM 1394 C CA . VAL A 1 190 ? -16.650 15.989 7.265 1.00 90.62 190 VAL A CA 1
ATOM 1395 C C . VAL A 1 190 ? -16.355 14.504 7.106 1.00 90.62 190 VAL A C 1
ATOM 1397 O O . VAL A 1 190 ? -16.041 14.084 6.000 1.00 90.62 190 VAL A O 1
ATOM 1400 N N . PHE A 1 191 ? -16.541 13.694 8.153 1.00 90.81 191 PHE A N 1
ATOM 1401 C CA . PHE A 1 191 ? -16.317 12.247 8.069 1.00 90.81 191 PHE A CA 1
ATOM 1402 C C . PHE A 1 191 ? -17.266 11.548 7.092 1.00 90.81 191 PHE A C 1
ATOM 1404 O O . PHE A 1 191 ? -16.825 10.678 6.346 1.00 90.81 191 PHE A O 1
ATOM 1411 N N . MET A 1 192 ? -18.536 11.959 7.030 1.00 91.44 192 MET A N 1
ATOM 1412 C CA . MET A 1 192 ? -19.482 11.411 6.053 1.00 91.44 192 MET A CA 1
ATOM 1413 C C . MET A 1 192 ? -19.085 11.746 4.613 1.00 91.44 192 MET A C 1
ATOM 1415 O O . MET A 1 192 ? -19.052 10.860 3.762 1.00 91.44 192 MET A O 1
ATOM 1419 N N . VAL A 1 193 ? -18.772 13.014 4.328 1.00 94.00 193 VAL A N 1
ATOM 1420 C CA . VAL A 1 193 ? -18.422 13.445 2.967 1.00 94.00 193 VAL A CA 1
ATOM 1421 C C . VAL A 1 193 ? -17.064 12.884 2.558 1.00 94.00 193 VAL A C 1
ATOM 1423 O O . VAL A 1 193 ? -16.957 12.270 1.500 1.00 94.00 193 VAL A O 1
ATOM 1426 N N . ALA A 1 194 ? -16.038 13.042 3.396 1.00 94.19 194 ALA A N 1
ATOM 1427 C CA . ALA A 1 194 ? -14.699 12.541 3.108 1.00 94.19 194 ALA A CA 1
ATOM 1428 C C . ALA A 1 194 ? -14.688 11.011 3.002 1.00 94.19 194 ALA A C 1
ATOM 1430 O O . ALA A 1 194 ? -14.149 10.480 2.035 1.00 94.19 194 ALA A O 1
ATOM 1431 N N . GLY A 1 195 ? -15.341 10.307 3.932 1.00 94.38 195 GLY A N 1
ATOM 1432 C CA . GLY A 1 195 ? -15.480 8.852 3.884 1.00 94.38 195 GLY A CA 1
ATOM 1433 C C . GLY A 1 195 ? -16.225 8.386 2.634 1.00 94.38 195 GLY A C 1
ATOM 1434 O O . GLY A 1 195 ? -15.762 7.478 1.954 1.00 94.38 195 GLY A O 1
ATOM 1435 N N . GLY A 1 196 ? -17.324 9.047 2.256 1.00 95.81 196 GLY A N 1
ATOM 1436 C CA . GLY A 1 196 ? -18.063 8.717 1.035 1.00 95.81 196 GLY A CA 1
ATOM 1437 C C . GLY A 1 196 ? -17.232 8.916 -0.236 1.00 95.81 196 GLY A C 1
ATOM 1438 O O . GLY A 1 196 ? -17.180 8.029 -1.087 1.00 95.81 196 GLY A O 1
ATOM 1439 N N . VAL A 1 197 ? -16.532 10.047 -0.351 1.00 96.88 197 VAL A N 1
ATOM 1440 C CA . VAL A 1 197 ? -15.661 10.341 -1.501 1.00 96.88 197 VAL A CA 1
ATOM 1441 C C . VAL A 1 197 ? -14.503 9.346 -1.585 1.00 96.88 197 VAL A C 1
ATOM 1443 O O . VAL A 1 197 ? -14.262 8.783 -2.651 1.00 96.88 197 VAL A O 1
ATOM 1446 N N . LEU A 1 198 ? -13.815 9.081 -0.472 1.00 96.00 198 LEU A N 1
ATOM 1447 C CA . LEU A 1 198 ? -12.705 8.125 -0.434 1.00 96.00 198 LEU A CA 1
ATOM 1448 C C . LEU A 1 198 ? -13.172 6.696 -0.732 1.00 96.00 198 LEU A C 1
ATOM 1450 O O . LEU A 1 198 ? -12.492 5.986 -1.471 1.00 96.00 198 LEU A O 1
ATOM 1454 N N . ALA A 1 199 ? -14.352 6.298 -0.245 1.00 96.69 199 ALA A N 1
ATOM 1455 C CA . ALA A 1 199 ? -14.945 5.005 -0.571 1.00 96.69 199 ALA A CA 1
ATOM 1456 C C . ALA A 1 199 ? -15.200 4.862 -2.076 1.00 96.69 199 ALA A C 1
ATOM 1458 O O . ALA A 1 199 ? -14.869 3.829 -2.655 1.00 96.69 199 ALA A O 1
ATOM 1459 N N . LEU A 1 200 ? -15.739 5.901 -2.724 1.00 96.81 200 LEU A N 1
ATOM 1460 C CA . LEU A 1 200 ? -15.973 5.904 -4.171 1.00 96.81 200 LEU A CA 1
ATOM 1461 C C . LEU A 1 200 ? -14.665 5.843 -4.965 1.00 96.81 200 LEU A C 1
ATOM 1463 O O . LEU A 1 200 ? -14.575 5.084 -5.930 1.00 96.81 200 LEU A O 1
ATOM 1467 N N . ILE A 1 201 ? -13.641 6.593 -4.549 1.00 95.38 201 ILE A N 1
ATOM 1468 C CA . ILE A 1 201 ? -12.317 6.550 -5.181 1.00 95.38 201 ILE A CA 1
ATOM 1469 C C . ILE A 1 201 ? -11.727 5.141 -5.059 1.00 95.38 201 ILE A C 1
ATOM 1471 O O . ILE A 1 201 ? -11.347 4.545 -6.066 1.00 95.38 201 ILE A O 1
ATOM 1475 N N . ALA A 1 202 ? -11.710 4.565 -3.859 1.00 95.12 202 ALA A N 1
ATOM 1476 C CA . ALA A 1 202 ? -11.154 3.237 -3.624 1.00 95.12 202 ALA A CA 1
ATOM 1477 C C . ALA A 1 202 ? -11.956 2.128 -4.345 1.00 95.12 202 ALA A C 1
ATOM 1479 O O . ALA A 1 202 ? -11.382 1.211 -4.940 1.00 95.12 202 ALA A O 1
ATOM 1480 N N . ALA A 1 203 ? -13.284 2.252 -4.413 1.00 96.06 203 ALA A N 1
ATOM 1481 C CA . ALA A 1 203 ? -14.125 1.368 -5.217 1.00 96.06 203 ALA A CA 1
ATOM 1482 C C . ALA A 1 203 ? -13.816 1.495 -6.719 1.00 96.06 203 ALA A C 1
ATOM 1484 O O . ALA A 1 203 ? -13.722 0.484 -7.418 1.00 96.06 203 ALA A O 1
ATOM 1485 N N . SER A 1 204 ? -13.589 2.716 -7.218 1.00 95.38 204 SER A N 1
ATOM 1486 C CA . SER A 1 204 ? -13.210 2.933 -8.618 1.00 95.38 204 SER A CA 1
ATOM 1487 C C . SER A 1 204 ? -11.879 2.257 -8.955 1.00 95.38 204 SER A C 1
ATOM 1489 O O . SER A 1 204 ? -11.795 1.577 -9.972 1.00 95.38 204 SER A O 1
ATOM 1491 N N . VAL A 1 205 ? -10.884 2.328 -8.064 1.00 94.44 205 VAL A N 1
ATOM 1492 C CA . VAL A 1 205 ? -9.596 1.630 -8.214 1.00 94.44 205 VAL A CA 1
ATOM 1493 C C . VAL A 1 205 ? -9.796 0.113 -8.260 1.00 94.44 205 VAL A C 1
ATOM 1495 O O . VAL A 1 205 ? -9.236 -0.563 -9.120 1.00 94.44 205 VAL A O 1
ATOM 1498 N N . THR A 1 206 ? -10.648 -0.420 -7.382 1.00 94.69 206 THR A N 1
ATOM 1499 C CA . THR A 1 206 ? -10.963 -1.858 -7.313 1.00 94.69 206 THR A CA 1
ATOM 1500 C C . THR A 1 206 ? -11.550 -2.389 -8.625 1.00 94.69 206 THR A C 1
ATOM 1502 O O . THR A 1 206 ? -11.222 -3.498 -9.057 1.00 94.69 206 THR A O 1
ATOM 1505 N N . VAL A 1 207 ? -12.437 -1.612 -9.253 1.00 94.88 207 VAL A N 1
ATOM 1506 C CA . VAL A 1 207 ? -13.171 -2.022 -10.460 1.00 94.88 207 VAL A CA 1
ATOM 1507 C C . VAL A 1 207 ? -12.388 -1.718 -11.736 1.00 94.88 207 VAL A C 1
ATOM 1509 O O . VAL A 1 207 ? -12.391 -2.526 -12.663 1.00 94.88 207 VAL A O 1
ATOM 1512 N N . LEU A 1 208 ? -11.735 -0.558 -11.803 1.00 93.88 208 LEU A N 1
ATOM 1513 C CA . LEU A 1 208 ? -11.133 -0.035 -13.030 1.00 93.88 208 LEU A CA 1
ATOM 1514 C C . LEU A 1 208 ? -9.636 -0.327 -13.153 1.00 93.88 208 LEU A C 1
ATOM 1516 O O . LEU A 1 208 ? -9.125 -0.229 -14.272 1.00 93.88 208 LEU A O 1
ATOM 1520 N N . GLY A 1 209 ? -8.960 -0.681 -12.055 1.00 90.38 209 GLY A N 1
ATOM 1521 C CA . GLY A 1 209 ? -7.536 -1.010 -12.035 1.00 90.38 209 GLY A CA 1
ATOM 1522 C C . GLY A 1 209 ? -7.209 -2.216 -12.916 1.00 90.38 209 GLY A C 1
ATOM 1523 O O . GLY A 1 209 ? -7.861 -3.257 -12.820 1.00 90.38 209 GLY A O 1
ATOM 1524 N N . ILE A 1 210 ? -6.198 -2.070 -13.771 1.00 90.56 210 ILE A N 1
ATOM 1525 C CA . ILE A 1 210 ? -5.720 -3.116 -14.691 1.00 90.56 210 ILE A CA 1
ATOM 1526 C C . ILE A 1 210 ? -4.214 -3.337 -14.508 1.00 90.56 210 ILE A C 1
ATOM 1528 O O . ILE A 1 210 ? -3.529 -2.422 -14.045 1.00 90.56 210 ILE A O 1
ATOM 1532 N N . PRO A 1 211 ? -3.679 -4.530 -14.818 1.00 87.12 211 PRO A N 1
ATOM 1533 C CA . PRO A 1 211 ? -2.238 -4.744 -14.789 1.00 87.12 211 PRO A CA 1
ATOM 1534 C C . PRO A 1 211 ? -1.561 -3.950 -15.908 1.00 87.12 211 PRO A C 1
ATOM 1536 O O . PRO A 1 211 ? -2.159 -3.692 -16.948 1.00 87.12 211 PRO A O 1
ATOM 1539 N N . ALA A 1 212 ? -0.297 -3.583 -15.703 1.00 78.88 212 ALA A N 1
ATOM 1540 C CA . ALA A 1 212 ? 0.468 -2.802 -16.679 1.00 78.88 212 ALA A CA 1
ATOM 1541 C C . ALA A 1 212 ? 0.690 -3.528 -18.020 1.00 78.88 212 ALA A C 1
ATOM 1543 O O . ALA A 1 212 ? 1.029 -2.891 -19.007 1.00 78.88 212 ALA A O 1
ATOM 1544 N N . SER A 1 213 ? 0.498 -4.847 -18.054 1.00 69.94 213 SER A N 1
ATOM 1545 C CA . SER A 1 213 ? 0.602 -5.679 -19.254 1.00 69.94 213 SER A CA 1
ATOM 1546 C C . SER A 1 213 ? -0.732 -5.903 -19.988 1.00 69.94 213 SER A C 1
ATOM 1548 O O . SER A 1 213 ? -0.751 -6.708 -20.918 1.00 69.94 213 SER A O 1
ATOM 1550 N N . ALA A 1 214 ? -1.841 -5.291 -19.542 1.00 56.03 214 ALA A N 1
ATOM 1551 C CA . ALA A 1 214 ? -3.185 -5.463 -20.122 1.00 56.03 214 ALA A CA 1
ATOM 1552 C C . ALA A 1 214 ? -3.579 -4.378 -21.127 1.00 56.03 214 ALA A C 1
ATOM 1554 O O . ALA A 1 214 ? -3.115 -3.227 -20.985 1.00 56.03 214 ALA A O 1
#

=== Feature glossary ===
A reading guide for the features in this record.

Start from the sequence.

  · Sequence gives the chain of amino acids in standard one-letter code (A=alanine, C=cysteine, …, Y=tyrosine), read N→C. It is the only feature that is directly encoded by the gene; all structural features are derived from the folded form of this sequence.

Fold it, and you get atomic coordinates and the backbone conformation that goes with them.

  · Structure coordinates are given as an mmCIF _atom_site loop: one row per atom with element, residue name, chain id, sequence number, and x/y/z position in Å. Only the four main-chain atoms per residue are included here; side chains are omitted to keep the record compact.

  · Backbone dihedral angles. Every residue except chain termini has a φ (preceding-C → N → Cα → C) and a ψ (N → Cα → C → next-N). They are reported in degrees following the IUPAC sign convention. Secondary structure is essentially a statement about which (φ, ψ) basin each residue occupies.

  · Eight-state secondary structure (DSSP): H is the canonical α-helix, G the tighter 3₁₀-helix, I the wider π-helix; E/B are β-structure, T and S are turns and bends, and '-' is everything else. DSSP derives these from the pattern of main-chain N–H···O=C hydrogen bonds, not from the sequence.

  · SS3 is a coarse helix/strand/coil call (letters a/b/c) made by the P-SEA algorithm from inter-Cα distances and dihedrals. It is less detailed than DSSP but needs only Cα positions.

Summarize the fold with a handful of shape descriptors and a per-residue structural alphabet.

  · Radius of gyration (Rg) is the root-mean-square distance of Cα atoms from their centroid — a single number for overall size and compactness. A globular domain of N residues has Rg ≈ 2.2·N^0.38 Å; an extended or disordered chain has a much larger Rg. The Cα contact count is the number of residue pairs whose Cα atoms are within 8 Å and are more than four positions apart in sequence — a standard proxy for tertiary packing density. The bounding box is the smallest axis-aligned box enclosing all Cα atoms.

  · 3Di is Foldseek's structural alphabet. Each residue is assigned one of twenty discrete states based on how its Cα sits relative to its spatial (not sequential) neighbors. Aligning 3Di strings finds structural homologs roughly as well as full 3D superposition, but orders of magnitude faster.

  · Solvent-accessible surface area (SASA) is the area in Å² traced out by the centre of a 1.4 Å probe sphere (a water molecule) rolled over the protein's van der Waals surface (Shrake–Rupley / Lee–Richards construction). Buried residues have near-zero SASA; fully exposed residues can exceed 200 Å². The total SASA scales roughly with the number of surface residues.

Ask how reliable the model is.

  · For AlphaFold models, the B-factor field carries pLDDT — the model's own estimate of local accuracy on a 0–100 scale. Regions with pLDDT<50 should be treated as essentially unmodeled; they often correspond to intrinsically disordered segments.

  · For experimental (PDB) structures, the B-factor (temperature factor) quantifies the positional spread of each atom in the crystal — a combination of thermal vibration and static disorder — in units of Å². High B-factors mark flexible loops or poorly resolved regions; low B-factors mark the rigid, well-ordered core.

  · Predicted Aligned Error (PAE) is an AlphaFold confidence matrix: entry (i, j) is the expected error in the position of residue j, in ångströms, when the prediction is superimposed on the true structure at residue i. Low PAE within a block of residues means that block is internally rigid and well-predicted; high PAE between two blocks means their relative placement is uncertain even if each block individually is confident.

Place it in context: what it resembles, what it is annotated as, and how it looks.

  · Structural nearest neighbors (via Foldseek easy-search vs the PDB). Reported per hit: target PDB id, E-value, and alignment TM-score. A TM-score above ~0.5 is the conventional threshold for 'same fold'.

  · Functional annotations link the protein to curated databases. InterPro entries identify conserved domains and families by matching the sequence against member-database signatures (Pfam, PROSITE, CDD, …). Gene Ontology (GO) terms describe molecular function, biological process, and cellular component in a controlled vocabulary. CATH places the structure in a hierarchical fold classification (Class/Architecture/Topology/Homologous-superfamily). The organism is the source species.

  · The contact map is a binary N×N matrix image: pixel (i, j) is dark where Cα_i and Cα_j are within 8 Å and |i−j|>4. Because the |i−j|>4 filter removes local helical contacts, off-diagonal stripes parallel to the main diagonal indicate parallel β-sheets; stripes perpendicular to it indicate antiparallel β-sheets. The Ramachandran plot scatters every residue's (φ, ψ) pair against the sterically allowed regions. The PAE heatmap renders the predicted-aligned-error matrix.

  · Six rendered views show the 3D structure from the faces of a cube — i.e. along ±x, ±y, ±z. Rendering representation is drawn randomly per protein from cartoon (secondary-structure ribbons), sticks (backbone bonds), or molecular surface; coloring is either N→C rainbow (blue at the N-terminus through red at the C-terminus) or one color per chain.